Protein AF-A0A453NGG4-F1 (afdb_monomer)

InterPro domains:
  IPR006568 PSP, proline-rich [PF04046] (197-242)
  IPR006568 PSP, proline-rich [SM00581] (193-246)
  IPR007180 Domain of unknown function DUF382 [PF04037] (63-188)
  IPR052584 Pre-mRNA Spliceosomal U2 snRNP Complex Component [PTHR12785] (3-354)

Mean predicted aligned error: 20.68 Å

Secondary structure (DSSP, 8-state):
--TTGGG--------------------------------TTSHHHHHHHTSPPHHHHHHH-S-GGG--TTGGGSSSHHHHHHHHHSTTPPPPPGGGG-SSPTTGGGTTS-PPPPPPPHHHHHTSHHHHHHHHHHHHHTS-HHHHHHHHHSPPS-TT---HHHHHIIIIIS-----PPPTT----TTGGG---GGG--TT---HHHHHHTTPPTTPPPTTHHHHHHH-S-TT-TT---BTTTBPPPTT---S---S--PPPPP-------TT--TT----------PPPP----------------------------------------SSPPPPEEE-PPPTT-S---SEEE--

Radius of gyration: 43.36 Å; Cα contacts (8 Å, |Δi|>4): 127; chains: 1; bounding box: 101×84×126 Å

Solvent-accessible surface area (backbone atoms only — not comparable to full-atom values): 25528 Å² total; per-residue (Å²): 137,64,87,64,75,84,68,74,78,80,85,78,82,82,85,81,88,83,87,84,90,83,87,89,86,84,89,80,93,75,93,74,89,76,84,75,81,73,71,78,80,50,58,67,58,54,56,58,70,70,42,58,53,62,70,57,55,37,71,75,40,96,59,44,86,75,66,53,91,66,44,39,74,45,97,54,43,66,62,50,49,52,55,64,67,36,89,89,54,65,78,82,69,84,63,79,86,46,93,60,63,90,70,56,84,52,71,86,60,83,75,78,76,90,75,70,56,69,43,60,46,68,66,42,55,60,60,54,52,51,52,48,50,54,56,54,71,69,48,53,71,72,57,52,56,50,43,71,78,53,70,77,80,80,86,80,78,70,62,66,66,55,54,49,40,27,67,71,72,51,58,72,87,76,95,77,80,62,94,74,68,75,88,56,90,63,58,88,75,61,79,78,61,86,82,68,48,92,96,63,77,54,68,73,54,32,59,73,69,70,50,60,91,89,58,78,64,84,62,51,64,56,32,72,74,75,44,75,59,83,94,44,82,86,62,73,38,77,86,77,75,32,80,61,62,96,86,70,70,97,72,97,76,88,86,83,84,77,84,83,83,92,74,95,70,83,75,80,78,74,79,74,50,93,83,68,75,74,87,74,75,80,78,80,80,73,81,81,76,96,75,85,92,84,85,83,91,80,81,90,84,90,85,88,85,87,86,89,83,87,83,88,80,82,90,77,85,88,77,75,79,73,79,81,77,72,78,83,67,99,66,85,84,65,64,79,42,80,46,85,77,61,95,89,62,94,78,75,76,57,61,50,70,66,131

Nearest PDB structures (foldseek):
  8rm5-assembly1_B2  TM=9.063E-01  e=3.939E-20  Homo sapiens
  8i0u-assembly1_2  TM=8.288E-01  e=3.496E-20  Homo sapiens
  8i0p-assembly1_2  TM=7.718E-01  e=3.578E-19  Homo sapiens
  8y7e-assembly1_2  TM=7.065E-01  e=3.578E-19  Homo sapiens
  7qtt-assembly1_E  TM=8.239E-01  e=5.689E-17  Homo sapiens

Sequence (355 aa):
TTIFEKFSFTVTATAKGEGNEKEASNDAAKKKGSDVDYDEQDAPKKKQLQRMKIAELKQICNKPDVVEVWDATAVDPELLVYLKSYRNTVPVPRHWSQKRKFLQAKRGIAKRPFQLPVFIAATGIEKMRQAYIKKENSKRSKQKQRGCTQPKMGKMDIDYQDLHGAFFKYQTKPNLTSHGDLYYEGKEFEVKLREMKPGMLSRKLKEALGMPDGAPPPWLKSMQLYGPPPSYPCLKILGLNAPVSPGDSFDDAPGEWGNPPIGEEEPLDRSKHWGELEEEEEVEQEPMEDEEIEEGIRSVDTISSTPAGAETPDVIDLGRTQPERQAERLYKVLERKEERIATGTLFGSTHTYRF

Organism: Aegilops tauschii subsp. strangulata (NCBI:txid200361)

Foldseek 3Di:
DDPCVVPDDDPDDDDDDDDDDDDDDDDDDDDDDDPPPDPPPCVVVVLVVPQDDLVVLLVPDPCSVQRDPCLSVDPDSNVVSVQSPDPLDADDDPCPPPPDDAPPVCVPPDDDPDDDDPLVVVLVQVVLVVVVVVVVVPDDPVRVVVCVVPPDPDSRDGDPVSVVCSVPPVDDDDDDDDRNPDDGPCPVVDDDCPVPDPPDDDPVRCVVVVHDPPDFDPCVVVCQVPNDDPVCPPDDGDPHRHDHDPPDDDDDDDDDDDDDDDDDDPPPPPVPDPPPDDPDDPPPPDDDDDDDPPDDDDDDDDDDDDDDDDDDDDDDDPPDDDDPPPPPDPDDDFDKDADDDPPPDPDDDRIDTDD

Structure (mmCIF, N/CA/C/O backbone):
data_AF-A0A453NGG4-F1
#
_entry.id   AF-A0A453NGG4-F1
#
loop_
_atom_site.group_PDB
_atom_site.id
_atom_site.type_symbol
_atom_site.label_atom_id
_atom_site.label_alt_id
_atom_site.label_comp_id
_atom_site.label_asym_id
_atom_site.label_entity_id
_atom_site.label_seq_id
_atom_site.pdbx_PDB_ins_code
_atom_site.Cartn_x
_atom_site.Cartn_y
_atom_site.Cartn_z
_atom_site.occupancy
_atom_site.B_iso_or_equiv
_atom_site.auth_seq_id
_atom_site.auth_comp_id
_atom_site.auth_asym_id
_atom_site.auth_atom_id
_atom_site.pdbx_PDB_model_num
ATOM 1 N N . THR A 1 1 ? -11.328 28.990 20.489 1.00 42.62 1 THR A N 1
ATOM 2 C CA . THR A 1 1 ? -12.220 28.146 21.308 1.00 42.62 1 THR A CA 1
ATOM 3 C C . THR A 1 1 ? -11.570 26.792 21.460 1.00 42.62 1 THR A C 1
ATOM 5 O O . THR A 1 1 ? -11.468 26.026 20.508 1.00 42.62 1 THR A O 1
ATOM 8 N N . THR A 1 2 ? -10.938 26.590 22.609 1.00 53.81 2 THR A N 1
ATOM 9 C CA . THR A 1 2 ? -10.019 25.483 22.888 1.00 53.81 2 THR A CA 1
ATOM 10 C C . THR A 1 2 ? -10.812 24.193 23.098 1.00 53.81 2 THR A C 1
ATOM 12 O O . THR A 1 2 ? -11.804 24.161 23.817 1.00 53.81 2 THR A O 1
ATOM 15 N N . ILE A 1 3 ? -10.380 23.101 22.462 1.00 55.22 3 ILE A N 1
ATOM 16 C CA . ILE A 1 3 ? -11.085 21.803 22.455 1.00 55.22 3 ILE A CA 1
ATOM 17 C C . ILE A 1 3 ? -11.298 21.206 23.863 1.00 55.22 3 ILE A C 1
ATOM 19 O O . ILE A 1 3 ? -12.135 20.327 24.047 1.00 55.22 3 ILE A O 1
ATOM 23 N N . PHE A 1 4 ? -10.564 21.721 24.851 1.00 49.19 4 PHE A N 1
ATOM 24 C CA . PHE A 1 4 ? -10.581 21.297 26.246 1.00 49.19 4 PHE A CA 1
ATOM 25 C C . PHE A 1 4 ? -11.669 21.964 27.101 1.00 49.19 4 PHE A C 1
ATOM 27 O O . PHE A 1 4 ? -12.010 21.416 28.144 1.00 49.19 4 PHE A O 1
ATOM 34 N N . GLU A 1 5 ? -12.276 23.076 26.665 1.00 59.31 5 GLU A N 1
ATOM 35 C CA . GLU A 1 5 ? -13.387 23.706 27.410 1.00 59.31 5 GLU A CA 1
ATOM 36 C C . GLU A 1 5 ? -14.639 22.819 27.463 1.00 59.31 5 GLU A C 1
ATOM 38 O O . GLU A 1 5 ? -15.445 22.934 28.379 1.00 59.31 5 GLU A O 1
ATOM 43 N N . LYS A 1 6 ? -14.794 21.880 26.521 1.00 57.06 6 LYS A N 1
ATOM 44 C CA . LYS A 1 6 ? -15.918 20.932 26.519 1.00 57.06 6 LYS A CA 1
ATOM 45 C C . LYS A 1 6 ? -15.792 19.802 27.549 1.00 57.06 6 LYS A C 1
ATOM 47 O O . LYS A 1 6 ? -16.765 19.083 27.739 1.00 57.06 6 LYS A O 1
ATOM 52 N N . PHE A 1 7 ? -14.635 19.635 28.195 1.00 50.91 7 PHE A N 1
ATOM 53 C CA . PHE A 1 7 ? -14.340 18.465 29.038 1.00 50.91 7 PHE A CA 1
ATOM 54 C C . PHE A 1 7 ? -14.008 18.798 30.503 1.00 50.91 7 PHE A C 1
ATOM 56 O O . PHE A 1 7 ? -13.600 17.916 31.255 1.00 50.91 7 PHE A O 1
ATOM 63 N N . SER A 1 8 ? -14.208 20.037 30.959 1.00 39.06 8 SER A N 1
ATOM 64 C CA . SER A 1 8 ? -14.066 20.374 32.380 1.00 39.06 8 SER A CA 1
ATOM 65 C C . SER A 1 8 ? -15.361 20.078 33.143 1.00 39.06 8 SER A C 1
ATOM 67 O O . SER A 1 8 ? -16.230 20.941 33.256 1.00 39.06 8 SER A O 1
ATOM 69 N N . PHE A 1 9 ? -15.495 18.865 33.681 1.00 46.03 9 PHE A N 1
ATOM 70 C CA . PHE A 1 9 ? -16.532 18.549 34.666 1.00 46.03 9 PHE A CA 1
ATOM 71 C C . PHE A 1 9 ? -16.012 18.851 36.078 1.00 46.03 9 PHE A C 1
ATOM 73 O O . PHE A 1 9 ? -15.120 18.174 36.591 1.00 46.03 9 PHE A O 1
ATOM 80 N N . THR A 1 10 ? -16.562 19.881 36.718 1.00 36.69 10 THR A N 1
ATOM 81 C CA . THR A 1 10 ? -16.406 20.122 38.154 1.00 36.69 10 THR A CA 1
ATOM 82 C C . THR A 1 10 ? -17.256 19.113 38.922 1.00 36.69 10 THR A C 1
ATOM 84 O O . THR A 1 10 ? -18.481 19.101 38.828 1.00 36.69 10 THR A O 1
ATOM 87 N N . VAL A 1 11 ? -16.607 18.248 39.700 1.00 34.38 11 VAL A N 1
ATOM 88 C CA . VAL A 1 11 ? -17.286 17.377 40.666 1.00 34.38 11 VAL A CA 1
ATOM 89 C C . VAL A 1 11 ? -17.761 18.247 41.831 1.00 34.38 11 VAL A C 1
ATOM 91 O O . VAL A 1 11 ? -16.985 18.592 42.719 1.00 34.38 11 VAL A O 1
ATOM 94 N N . THR A 1 12 ? -19.035 18.631 41.831 1.00 31.59 12 THR A N 1
ATOM 95 C CA . THR A 1 12 ? -19.692 19.238 42.992 1.00 31.59 12 THR A CA 1
ATOM 96 C C . THR A 1 12 ? -20.190 18.133 43.921 1.00 31.59 12 THR A C 1
ATOM 98 O O . THR A 1 12 ? -21.253 17.547 43.731 1.00 31.59 12 THR A O 1
ATOM 101 N N . ALA A 1 13 ? -19.402 17.836 44.956 1.00 32.00 13 ALA A N 1
ATOM 102 C CA . ALA A 1 13 ? -19.872 17.061 46.097 1.00 32.00 13 ALA A CA 1
ATOM 103 C C . ALA A 1 13 ? -20.932 17.881 46.852 1.00 32.00 13 ALA A C 1
ATOM 105 O O . ALA A 1 13 ? -20.646 18.950 47.392 1.00 32.00 13 ALA A O 1
ATOM 106 N N . THR A 1 14 ? -22.171 17.399 46.864 1.00 31.36 14 THR A N 1
ATOM 107 C CA . THR A 1 14 ? -23.272 17.984 47.630 1.00 31.36 14 THR A CA 1
ATOM 108 C C . THR A 1 14 ? -23.167 17.547 49.090 1.00 31.36 14 THR A C 1
ATOM 110 O O . THR A 1 14 ? -23.484 16.417 49.446 1.00 31.36 14 THR A O 1
ATOM 113 N N . ALA A 1 15 ? -22.719 18.460 49.952 1.00 32.75 15 ALA A N 1
ATOM 114 C CA . ALA A 1 15 ? -22.886 18.354 51.396 1.00 32.75 15 ALA A CA 1
ATOM 115 C C . ALA A 1 15 ? -24.269 18.906 51.773 1.00 32.75 15 ALA A C 1
ATOM 117 O O . ALA A 1 15 ? -24.545 20.089 51.572 1.00 32.75 15 ALA A O 1
ATOM 118 N N . LYS A 1 16 ? -25.140 18.053 52.316 1.00 31.83 16 LYS A N 1
ATOM 119 C CA . LYS A 1 16 ? -26.385 18.458 52.976 1.00 31.83 16 LYS A CA 1
ATOM 120 C C . LYS A 1 16 ? -26.312 17.976 54.421 1.00 31.83 16 LYS A C 1
ATOM 122 O O . LYS A 1 16 ? -26.284 16.775 54.667 1.00 31.83 16 LYS A O 1
ATOM 127 N N . GLY A 1 17 ? -26.197 18.925 55.345 1.00 27.56 17 GLY A N 1
ATOM 128 C CA . GLY A 1 17 ? -26.318 18.682 56.776 1.00 27.56 17 GLY A CA 1
ATOM 129 C C . GLY A 1 17 ? -27.771 18.786 57.223 1.00 27.56 17 GLY A C 1
ATOM 130 O O . GLY A 1 17 ? -28.516 19.590 56.674 1.00 27.56 17 GLY A O 1
ATOM 131 N N . GLU A 1 18 ? -28.125 18.015 58.245 1.00 31.25 18 GLU A N 1
ATOM 132 C CA . GLU A 1 18 ? -29.237 18.273 59.160 1.00 31.25 18 GLU A CA 1
ATOM 133 C C . GLU A 1 18 ? -28.784 17.845 60.562 1.00 31.25 18 GLU A C 1
ATOM 135 O O . GLU A 1 18 ? -28.197 16.776 60.743 1.00 31.25 18 GLU A O 1
ATOM 140 N N . GLY A 1 19 ? -28.964 18.747 61.527 1.00 26.81 19 GLY A N 1
ATOM 141 C CA . GLY A 1 19 ? -28.531 18.588 62.910 1.00 26.81 19 GLY A CA 1
ATOM 142 C C . GLY A 1 19 ? -29.562 17.886 63.789 1.00 26.81 19 GLY A C 1
ATOM 143 O O . GLY A 1 19 ? -30.747 17.836 63.467 1.00 26.81 19 GLY A O 1
ATOM 144 N N . ASN A 1 20 ? -29.104 17.401 64.943 1.00 29.77 20 ASN A N 1
ATOM 145 C CA . ASN A 1 20 ? -29.944 17.322 66.131 1.00 29.77 20 ASN A CA 1
ATOM 146 C C . ASN A 1 20 ? -29.083 17.353 67.402 1.00 29.77 20 ASN A C 1
ATOM 148 O O . ASN A 1 20 ? -28.124 16.592 67.538 1.00 29.77 20 ASN A O 1
ATOM 152 N N . GLU A 1 21 ? -29.437 18.258 68.308 1.00 29.72 21 GLU A N 1
ATOM 153 C CA . GLU A 1 21 ? -28.836 18.481 69.622 1.00 29.72 21 GLU A CA 1
ATOM 154 C C . GLU A 1 21 ? -29.376 17.465 70.638 1.00 29.72 21 GLU A C 1
ATOM 156 O O . GLU A 1 21 ? -30.585 17.251 70.683 1.00 29.72 21 GLU A O 1
ATOM 161 N N . LYS A 1 22 ? -28.511 16.911 71.504 1.00 32.84 22 LYS A N 1
ATOM 162 C CA . LYS A 1 22 ? -28.833 16.587 72.910 1.00 32.84 22 LYS A CA 1
ATOM 163 C C . LYS A 1 22 ? -27.579 16.675 73.780 1.00 32.84 22 LYS A C 1
ATOM 165 O O . LYS A 1 22 ? -26.534 16.125 73.444 1.00 32.84 22 LYS A O 1
ATOM 170 N N . GLU A 1 23 ? -27.729 17.385 74.892 1.00 28.25 23 GLU A N 1
ATOM 171 C CA . GLU A 1 23 ? -26.712 17.682 75.896 1.00 28.25 23 GLU A CA 1
ATOM 172 C C . GLU A 1 23 ? -26.375 16.516 76.848 1.00 28.25 23 GLU A C 1
ATOM 174 O O . GLU A 1 23 ? -27.197 15.642 77.120 1.00 28.25 23 GLU A O 1
ATOM 179 N N . ALA A 1 24 ? -25.185 16.673 77.447 1.00 30.70 24 ALA A N 1
ATOM 180 C CA . ALA A 1 24 ? -24.812 16.428 78.847 1.00 30.70 24 ALA A CA 1
ATOM 181 C C . ALA A 1 24 ? -24.001 15.167 79.232 1.00 30.70 24 ALA A C 1
ATOM 183 O O . ALA A 1 24 ? -24.523 14.081 79.467 1.00 30.70 24 ALA A O 1
ATOM 184 N N . SER A 1 25 ? -22.726 15.465 79.531 1.00 28.62 25 SER A N 1
ATOM 185 C CA . SER A 1 25 ? -21.933 15.073 80.717 1.00 28.62 25 SER A CA 1
ATOM 186 C C . SER A 1 25 ? -20.763 14.075 80.562 1.00 28.62 25 SER A C 1
ATOM 188 O O . SER A 1 25 ? -20.923 12.865 80.506 1.00 28.62 25 SER A O 1
ATOM 190 N N . ASN A 1 26 ? -19.570 14.690 80.556 1.00 28.34 26 ASN A N 1
ATOM 191 C CA . ASN A 1 26 ? -18.331 14.416 81.302 1.00 28.34 26 ASN A CA 1
ATOM 192 C C . ASN A 1 26 ? -17.627 13.040 81.293 1.00 28.34 26 ASN A C 1
ATOM 194 O O . ASN A 1 26 ? -18.030 12.092 81.954 1.00 28.34 26 ASN A O 1
ATOM 198 N N . ASP A 1 27 ? -16.424 13.110 80.704 1.00 30.05 27 ASP A N 1
ATOM 199 C CA . ASP A 1 27 ? -15.108 12.815 81.300 1.00 30.05 27 ASP A CA 1
ATOM 200 C C . ASP A 1 27 ? -14.664 11.349 81.468 1.00 30.05 27 ASP A C 1
ATOM 202 O O . ASP A 1 27 ? -15.146 10.613 82.321 1.00 30.05 27 ASP A O 1
ATOM 206 N N . ALA A 1 28 ? -13.669 10.954 80.664 1.00 31.25 28 ALA A N 1
ATOM 207 C CA . ALA A 1 28 ? -12.393 10.402 81.137 1.00 31.25 28 ALA A CA 1
ATOM 208 C C . ALA A 1 28 ? -11.584 9.842 79.956 1.00 31.25 28 ALA A C 1
ATOM 210 O O . ALA A 1 28 ? -11.957 8.881 79.280 1.00 31.25 28 ALA A O 1
ATOM 211 N N . ALA A 1 29 ? -10.419 10.441 79.742 1.00 37.94 29 ALA A N 1
ATOM 212 C CA . ALA A 1 29 ? -9.423 10.035 78.768 1.00 37.94 29 ALA A CA 1
ATOM 213 C C . ALA A 1 29 ? -8.942 8.583 78.965 1.00 37.94 29 ALA A C 1
ATOM 215 O O . ALA A 1 29 ? -8.461 8.211 80.037 1.00 37.94 29 ALA A O 1
ATOM 216 N N . LYS A 1 30 ? -8.913 7.795 77.881 1.00 34.69 30 LYS A N 1
ATOM 217 C CA . LYS A 1 30 ? -7.935 6.706 77.743 1.00 34.69 30 LYS A CA 1
ATOM 218 C C . LYS A 1 30 ? -7.590 6.417 76.281 1.00 34.69 30 LYS A C 1
ATOM 220 O O . LYS A 1 30 ? -8.348 5.812 75.534 1.00 34.69 30 LYS A O 1
ATOM 225 N N . LYS A 1 31 ? -6.379 6.848 75.922 1.00 39.81 31 LYS A N 1
ATOM 226 C CA . LYS A 1 31 ? -5.567 6.435 74.770 1.00 39.81 31 LYS A CA 1
ATOM 227 C C . LYS A 1 31 ? -5.705 4.928 74.489 1.00 39.81 31 LYS A C 1
ATOM 229 O O . LYS A 1 31 ? -5.294 4.117 75.316 1.00 39.81 31 LYS A O 1
ATOM 234 N N . LYS A 1 32 ? -6.155 4.566 73.288 1.00 31.50 32 LYS A N 1
ATOM 235 C CA . LYS A 1 32 ? -5.739 3.345 72.583 1.00 31.50 32 LYS A CA 1
ATOM 236 C C . LYS A 1 32 ? -5.662 3.675 71.098 1.00 31.50 32 LYS A C 1
ATOM 238 O O . LYS A 1 32 ? -6.674 3.991 70.486 1.00 31.50 32 LYS A O 1
ATOM 243 N N . GLY A 1 33 ? -4.443 3.662 70.563 1.00 35.75 33 GLY A N 1
ATOM 244 C CA . GLY A 1 33 ? -4.214 3.750 69.128 1.00 35.75 33 GLY A CA 1
ATOM 245 C C . GLY A 1 33 ? -4.858 2.547 68.453 1.00 35.75 33 GLY A C 1
ATOM 246 O O . GLY A 1 33 ? -4.513 1.410 68.769 1.00 35.75 33 GLY A O 1
ATOM 247 N N . SER A 1 34 ? -5.821 2.811 67.578 1.00 32.09 34 SER A N 1
ATOM 248 C CA . SER A 1 34 ? -6.233 1.872 66.547 1.00 32.09 34 SER A CA 1
ATOM 249 C C . SER A 1 34 ? -5.370 2.155 65.327 1.00 32.09 34 SER A C 1
ATOM 251 O O . SER A 1 34 ? -5.549 3.165 64.645 1.00 32.09 34 SER A O 1
ATOM 253 N N . ASP A 1 35 ? -4.395 1.281 65.130 1.00 41.84 35 ASP A N 1
ATOM 254 C CA . ASP A 1 35 ? -3.700 1.079 63.870 1.00 41.84 35 ASP A CA 1
ATOM 255 C C . ASP A 1 35 ? -4.763 0.740 62.814 1.00 41.84 35 ASP A C 1
ATOM 257 O O . ASP A 1 35 ? -5.395 -0.317 62.874 1.00 41.84 35 ASP A O 1
ATOM 261 N N . VAL A 1 36 ? -5.087 1.704 61.950 1.00 40.53 36 VAL A N 1
ATOM 262 C CA . VAL A 1 36 ? -5.977 1.488 60.807 1.00 40.53 36 VAL A CA 1
ATOM 263 C C . VAL A 1 36 ? -5.063 1.247 59.620 1.00 40.53 36 VAL A C 1
ATOM 265 O O . VAL A 1 36 ? -4.655 2.185 58.936 1.00 40.53 36 VAL A O 1
ATOM 268 N N . ASP A 1 37 ? -4.728 -0.025 59.426 1.00 40.03 37 ASP A N 1
ATOM 269 C CA . ASP A 1 37 ? -4.195 -0.544 58.173 1.00 40.03 37 ASP A CA 1
ATOM 270 C C . ASP A 1 37 ? -5.206 -0.193 57.072 1.00 40.03 37 ASP A C 1
ATOM 272 O O . ASP A 1 37 ? -6.309 -0.743 57.000 1.00 40.03 37 ASP A O 1
ATOM 276 N N . TYR A 1 38 ? -4.874 0.800 56.248 1.00 41.97 38 TYR A N 1
ATOM 277 C CA . TYR A 1 38 ? -5.661 1.105 55.064 1.00 41.97 38 TYR A CA 1
ATOM 278 C C . TYR A 1 38 ? -5.451 -0.023 54.058 1.00 41.97 38 TYR A C 1
ATOM 280 O O . TYR A 1 38 ? -4.358 -0.218 53.536 1.00 41.97 38 TYR A O 1
ATOM 288 N N . ASP A 1 39 ? -6.542 -0.738 53.803 1.00 46.47 39 ASP A N 1
ATOM 289 C CA . ASP A 1 39 ? -6.727 -1.814 52.834 1.00 46.47 39 ASP A CA 1
ATOM 290 C C . ASP A 1 39 ? -6.257 -1.412 51.415 1.00 46.47 39 ASP A C 1
ATOM 292 O O . ASP A 1 39 ? -7.026 -1.027 50.528 1.00 46.47 39 ASP A O 1
ATOM 296 N N . GLU A 1 40 ? -4.952 -1.505 51.170 1.00 52.88 40 GLU A N 1
ATOM 297 C CA . GLU A 1 40 ? -4.325 -1.223 49.873 1.00 52.88 40 GLU A CA 1
ATOM 298 C C . GLU A 1 40 ? -4.709 -2.281 48.808 1.00 52.88 40 GLU A C 1
ATOM 300 O O . GLU A 1 40 ? -4.476 -2.112 47.609 1.00 52.88 40 GLU A O 1
ATOM 305 N N . GLN A 1 41 ? -5.387 -3.358 49.226 1.00 48.31 41 GLN A N 1
ATOM 306 C CA . GLN A 1 41 ? -5.824 -4.471 48.379 1.00 48.31 41 GLN A CA 1
ATOM 307 C C . GLN A 1 41 ? -7.171 -4.245 47.662 1.00 48.31 41 GLN A C 1
ATOM 309 O O . GLN A 1 41 ? -7.517 -5.006 46.752 1.00 48.31 41 GLN A O 1
ATOM 314 N N . ASP A 1 42 ? -7.926 -3.197 48.008 1.00 58.94 42 ASP A N 1
ATOM 315 C CA . ASP A 1 42 ? -9.313 -3.012 47.543 1.00 58.94 42 ASP A CA 1
ATOM 316 C C . ASP A 1 42 ? -9.464 -1.962 46.414 1.00 58.94 42 ASP A C 1
ATOM 318 O O . ASP A 1 42 ? -10.425 -1.955 45.636 1.00 58.94 42 ASP A O 1
ATOM 322 N N . ALA A 1 43 ? -8.456 -1.102 46.243 1.00 64.12 43 ALA A N 1
ATOM 323 C CA . ALA A 1 43 ? -8.374 -0.124 45.158 1.00 64.12 43 ALA A CA 1
ATOM 324 C C . ALA A 1 43 ? -8.407 -0.721 43.727 1.00 64.12 43 ALA A C 1
ATOM 326 O O . ALA A 1 43 ? -9.097 -0.153 42.870 1.00 64.12 43 ALA A O 1
ATOM 327 N N . PRO A 1 44 ? -7.717 -1.841 43.404 1.00 65.25 44 PRO A N 1
ATOM 328 C CA . PRO A 1 44 ? -7.762 -2.404 42.052 1.00 65.25 44 PRO A CA 1
ATOM 329 C C . PRO A 1 44 ? -9.136 -2.994 41.702 1.00 65.25 44 PRO A C 1
ATOM 331 O O . PRO A 1 44 ? -9.580 -2.863 40.560 1.00 65.25 44 PRO A O 1
ATOM 334 N N . LYS A 1 45 ? -9.849 -3.572 42.680 1.00 67.31 45 LYS A N 1
ATOM 335 C CA . LYS A 1 45 ? -11.198 -4.132 42.490 1.00 67.31 45 LYS A CA 1
ATOM 336 C C . LYS A 1 45 ? -12.236 -3.034 42.253 1.00 67.31 45 LYS A C 1
ATOM 338 O O . LYS A 1 45 ? -13.039 -3.146 41.328 1.00 67.31 45 LYS A O 1
ATOM 343 N N . LYS A 1 46 ? -12.162 -1.928 43.005 1.00 68.94 46 LYS A N 1
ATOM 344 C CA . LYS A 1 46 ? -13.026 -0.745 42.812 1.00 68.94 46 LYS A CA 1
ATOM 345 C C . LYS A 1 46 ? -12.835 -0.107 41.435 1.00 68.94 46 LYS A C 1
ATOM 347 O O . LYS A 1 46 ? -13.815 0.174 40.752 1.00 68.94 46 LYS A O 1
ATOM 352 N N . LYS A 1 47 ? -11.586 0.027 40.972 1.00 68.56 47 LYS A N 1
ATOM 353 C CA . LYS A 1 47 ? -11.288 0.531 39.618 1.00 68.56 47 LYS A CA 1
ATOM 354 C C . LYS A 1 47 ? -11.818 -0.385 38.518 1.00 68.56 47 LYS A C 1
ATOM 356 O O . LYS A 1 47 ? -12.205 0.106 37.467 1.00 68.56 47 LYS A O 1
ATOM 361 N N . GLN A 1 48 ? -11.839 -1.700 38.733 1.00 68.69 48 GLN A N 1
ATOM 362 C CA . GLN A 1 48 ? -12.371 -2.647 37.753 1.00 68.69 48 GLN A CA 1
ATOM 363 C C . GLN A 1 48 ? -13.902 -2.611 37.674 1.00 68.69 48 GLN A C 1
ATOM 365 O O . GLN A 1 48 ? -14.441 -2.730 36.578 1.00 68.69 48 GLN A O 1
ATOM 370 N N . LEU A 1 49 ? -14.584 -2.393 38.802 1.00 70.75 49 LEU A N 1
ATOM 371 C CA . LEU A 1 49 ? -16.038 -2.194 38.863 1.00 70.75 49 LEU A CA 1
ATOM 372 C C . LEU A 1 49 ? -16.483 -0.873 38.217 1.00 70.75 49 LEU A C 1
ATOM 374 O O . LEU A 1 49 ? -17.585 -0.800 37.687 1.00 70.75 49 LEU A O 1
ATOM 378 N N . GLN A 1 50 ? -15.623 0.149 38.229 1.00 73.88 50 GLN A N 1
ATOM 379 C CA . GLN A 1 50 ? -15.879 1.445 37.590 1.00 73.88 50 GLN A CA 1
ATOM 380 C C . GLN A 1 50 ? -15.665 1.428 36.062 1.00 73.88 50 GLN A C 1
ATOM 382 O O . GLN A 1 50 ? -15.988 2.400 35.381 1.00 73.88 50 GLN A O 1
ATOM 387 N N . ARG A 1 51 ? -15.119 0.344 35.493 1.00 83.50 51 ARG A N 1
ATOM 388 C CA . ARG A 1 51 ? -14.935 0.235 34.039 1.00 83.50 51 ARG A CA 1
ATOM 389 C C . ARG A 1 51 ? -16.274 -0.002 33.351 1.00 83.50 51 ARG A C 1
ATOM 391 O O . ARG A 1 51 ? -16.978 -0.957 33.673 1.00 83.50 51 ARG A O 1
ATOM 398 N N . MET A 1 52 ? -16.573 0.823 32.354 1.00 84.31 52 MET A N 1
ATOM 399 C CA . MET A 1 52 ? -17.744 0.641 31.497 1.00 84.31 52 MET A CA 1
ATOM 400 C C . MET A 1 52 ? -17.634 -0.636 30.666 1.00 84.31 52 MET A C 1
ATOM 402 O O . MET A 1 52 ? -16.538 -1.059 30.280 1.00 84.31 52 MET A O 1
ATOM 406 N N . LYS A 1 53 ? -18.774 -1.246 30.333 1.00 90.25 53 LYS A N 1
ATOM 407 C CA . LYS A 1 53 ? -18.785 -2.382 29.405 1.00 90.25 53 LYS A CA 1
ATOM 408 C C . LYS A 1 53 ? -18.601 -1.891 27.972 1.00 90.25 53 LYS A C 1
ATOM 410 O O . LYS A 1 53 ? -19.091 -0.839 27.580 1.00 90.25 53 LYS A O 1
ATOM 415 N N . ILE A 1 54 ? -17.978 -2.722 27.137 1.00 91.75 54 ILE A N 1
ATOM 416 C CA . ILE A 1 54 ? -17.802 -2.430 25.703 1.00 91.75 54 ILE A CA 1
ATOM 417 C C . ILE A 1 54 ? -19.153 -2.191 25.009 1.00 91.75 54 ILE A C 1
ATOM 419 O O . ILE A 1 54 ? -19.251 -1.336 24.135 1.00 91.75 54 ILE A O 1
ATOM 423 N N . ALA A 1 55 ? -20.198 -2.932 25.394 1.00 92.75 55 ALA A N 1
ATOM 424 C CA . ALA A 1 55 ? -21.537 -2.766 24.831 1.00 92.75 55 ALA A CA 1
ATOM 425 C C . ALA A 1 55 ? -22.132 -1.382 25.142 1.00 92.75 55 ALA A C 1
ATOM 427 O O . ALA A 1 55 ? -22.689 -0.755 24.248 1.00 92.75 55 ALA A O 1
ATOM 428 N N . GLU A 1 56 ? -21.954 -0.893 26.371 1.00 92.25 56 GLU A N 1
ATOM 429 C CA . GLU A 1 56 ? -22.396 0.443 26.796 1.00 92.25 56 GLU A CA 1
ATOM 430 C C . GLU A 1 56 ? -21.625 1.524 26.024 1.00 92.25 56 GLU A C 1
ATOM 432 O O . GLU A 1 56 ? -22.221 2.431 25.449 1.00 92.25 56 GLU A O 1
ATOM 437 N N . LEU A 1 57 ? -20.304 1.361 25.882 1.00 92.00 57 LEU A N 1
ATOM 438 C CA . LEU A 1 57 ? -19.463 2.288 25.120 1.00 92.00 57 LEU A CA 1
ATOM 439 C C . LEU A 1 57 ? -19.860 2.363 23.635 1.00 92.00 57 LEU A C 1
ATOM 441 O O . LEU A 1 57 ? -19.855 3.438 23.035 1.00 92.00 57 LEU A O 1
ATOM 445 N N . LYS A 1 58 ? -20.250 1.230 23.039 1.00 95.25 58 LYS A N 1
ATOM 446 C CA . LYS A 1 58 ? -20.782 1.186 21.670 1.00 95.25 58 LYS A CA 1
ATOM 447 C C . LYS A 1 58 ? -22.156 1.842 21.540 1.00 95.25 58 LYS A C 1
ATOM 449 O O . LYS A 1 58 ? -22.444 2.368 20.473 1.00 95.25 58 LYS A O 1
ATOM 454 N N . GLN A 1 59 ? -22.988 1.819 22.581 1.00 92.94 59 GLN A N 1
ATOM 455 C CA . GLN A 1 59 ? -24.298 2.480 22.567 1.00 92.94 59 GLN A CA 1
ATOM 456 C C . GLN A 1 59 ? -24.180 4.007 22.634 1.00 92.94 59 GLN A C 1
ATOM 458 O O . GLN A 1 59 ? -24.961 4.701 21.992 1.00 92.94 59 GLN A O 1
ATOM 463 N N . ILE A 1 60 ? -23.208 4.524 23.389 1.00 89.81 60 ILE A N 1
ATOM 464 C CA . ILE A 1 60 ? -22.998 5.971 23.570 1.00 89.81 60 ILE A CA 1
ATOM 465 C C . ILE A 1 60 ? -22.280 6.588 22.357 1.00 89.81 60 ILE A C 1
ATOM 467 O O . ILE A 1 60 ? -22.472 7.757 22.026 1.00 89.81 60 ILE A O 1
ATOM 471 N N . CYS A 1 61 ? -21.436 5.814 21.672 1.00 90.56 61 CYS A N 1
ATOM 472 C CA . CYS A 1 61 ? -20.636 6.303 20.557 1.00 90.56 61 CYS A CA 1
ATOM 473 C C . CYS A 1 61 ? -21.440 6.493 19.256 1.00 90.56 61 CYS A C 1
ATOM 475 O O . CYS A 1 61 ? -22.142 5.596 18.802 1.00 90.56 61 CYS A O 1
ATOM 477 N N . ASN A 1 62 ? -21.190 7.604 18.553 1.00 89.62 62 ASN A N 1
ATOM 478 C CA . ASN A 1 62 ? -21.731 7.859 17.209 1.00 89.62 62 ASN A CA 1
ATOM 479 C C . ASN A 1 62 ? -21.213 6.889 16.123 1.00 89.62 62 ASN A C 1
ATOM 481 O O . ASN A 1 62 ? -21.859 6.716 15.093 1.00 89.62 62 ASN A O 1
ATOM 485 N N . LYS A 1 63 ? -20.017 6.307 16.302 1.00 92.69 63 LYS A N 1
ATOM 486 C CA . LYS A 1 63 ? -19.367 5.367 15.367 1.00 92.69 63 LYS A CA 1
ATOM 487 C C . LYS A 1 63 ? -18.876 4.119 16.116 1.00 92.69 63 LYS A C 1
ATOM 489 O O . LYS A 1 63 ? -17.680 4.009 16.403 1.00 92.69 63 LYS A O 1
ATOM 494 N N . PRO A 1 64 ? -19.771 3.163 16.421 1.00 94.00 64 PRO A N 1
ATOM 495 C CA . PRO A 1 64 ? -19.447 1.996 17.245 1.00 94.00 64 PRO A CA 1
ATOM 496 C C . PRO A 1 64 ? -18.420 1.037 16.620 1.00 94.00 64 PRO A C 1
ATOM 498 O O . PRO A 1 64 ? -17.833 0.226 17.339 1.00 94.00 64 PRO A O 1
ATOM 501 N N . ASP A 1 65 ? -18.176 1.125 15.309 1.00 93.50 65 ASP A N 1
ATOM 502 C CA . ASP A 1 65 ? -17.203 0.288 14.587 1.00 93.50 65 ASP A CA 1
ATOM 503 C C . ASP A 1 65 ? -15.751 0.550 15.006 1.00 93.50 65 ASP A C 1
ATOM 505 O O . ASP A 1 65 ? -14.902 -0.331 14.898 1.00 93.50 65 ASP A O 1
ATOM 509 N N . VAL A 1 66 ? -15.463 1.758 15.499 1.00 93.50 66 VAL A N 1
ATOM 510 C CA . VAL A 1 66 ? -14.114 2.180 15.908 1.00 93.50 66 VAL A CA 1
ATOM 511 C C . VAL A 1 66 ? -13.756 1.672 17.312 1.00 93.50 66 VAL A C 1
ATOM 513 O O . VAL A 1 66 ? -12.586 1.671 17.692 1.00 93.50 66 VAL A O 1
ATOM 516 N N . VAL A 1 67 ? -14.753 1.240 18.089 1.00 94.56 67 VAL A N 1
ATOM 517 C CA . VAL A 1 67 ? -14.570 0.786 19.471 1.00 94.56 67 VAL A CA 1
ATOM 518 C C . VAL A 1 67 ? -13.935 -0.602 19.490 1.00 94.56 67 VAL A C 1
ATOM 520 O O . VAL A 1 67 ? -14.522 -1.586 19.029 1.00 94.56 67 VAL A O 1
ATOM 523 N N . GLU A 1 68 ? -12.751 -0.685 20.085 1.00 93.25 68 GLU A N 1
ATOM 524 C CA . GLU A 1 68 ? -11.970 -1.909 20.236 1.00 93.25 68 GLU A CA 1
ATOM 525 C C . GLU A 1 68 ? -12.112 -2.488 21.651 1.00 93.25 68 GLU A C 1
ATOM 527 O O . GLU A 1 68 ? -12.504 -1.816 22.605 1.00 93.25 68 GLU A O 1
ATOM 532 N N . VAL A 1 69 ? -11.769 -3.768 21.814 1.00 92.31 69 VAL A N 1
ATOM 533 C CA . VAL A 1 69 ? -11.951 -4.492 23.088 1.00 92.31 69 VAL A CA 1
ATOM 534 C C . VAL A 1 69 ? -11.118 -3.936 24.246 1.00 92.31 69 VAL A C 1
ATOM 536 O O . VAL A 1 69 ? -11.482 -4.117 25.404 1.00 92.31 69 VAL A O 1
ATOM 539 N N . TRP A 1 70 ? -10.014 -3.248 23.956 1.00 91.88 70 TRP A N 1
ATOM 540 C CA . TRP A 1 70 ? -9.162 -2.628 24.974 1.00 91.88 70 TRP A CA 1
ATOM 541 C C . TRP A 1 70 ? -9.642 -1.237 25.414 1.00 91.88 70 TRP A C 1
ATOM 543 O O . TRP A 1 70 ? -9.204 -0.764 26.462 1.00 91.88 70 TRP A O 1
ATOM 553 N N . ASP A 1 71 ? -10.571 -0.602 24.693 1.00 93.31 71 ASP A N 1
ATOM 554 C CA . ASP A 1 71 ? -10.981 0.785 24.966 1.00 93.31 71 ASP A CA 1
ATOM 555 C C . ASP A 1 71 ? -11.744 0.928 26.284 1.00 93.31 71 ASP A C 1
ATOM 557 O O . ASP A 1 71 ? -11.578 1.917 26.992 1.00 93.31 71 ASP A O 1
ATOM 561 N N . ALA A 1 72 ? -12.485 -0.108 26.687 1.00 91.25 72 ALA A N 1
ATOM 562 C CA . ALA A 1 72 ? -13.168 -0.170 27.982 1.00 91.25 72 ALA A CA 1
ATOM 563 C C . ALA A 1 72 ? -12.212 -0.132 29.191 1.00 91.25 72 ALA A C 1
ATOM 565 O O . ALA A 1 72 ? -12.637 0.110 30.319 1.00 91.25 72 ALA A O 1
ATOM 566 N N . THR A 1 73 ? -10.919 -0.399 28.978 1.00 90.81 73 THR A N 1
ATOM 567 C CA . THR A 1 73 ? -9.904 -0.374 30.042 1.00 90.81 73 THR A CA 1
ATOM 568 C C . THR A 1 73 ? -9.153 0.952 30.142 1.00 90.81 73 THR A C 1
ATOM 570 O O . THR A 1 73 ? -8.323 1.099 31.043 1.00 90.81 73 THR A O 1
ATOM 573 N N . ALA A 1 74 ? -9.435 1.904 29.247 1.00 90.94 74 ALA A N 1
ATOM 574 C CA . ALA A 1 74 ? -8.848 3.237 29.275 1.00 90.94 74 ALA A CA 1
ATOM 575 C C . ALA A 1 74 ? -9.286 4.028 30.520 1.00 90.94 74 ALA A C 1
ATOM 577 O O . ALA A 1 74 ? -10.289 3.711 31.156 1.00 90.94 74 ALA A O 1
ATOM 578 N N . VAL A 1 75 ? -8.523 5.072 30.862 1.00 89.88 75 VAL A N 1
ATOM 579 C CA . VAL A 1 75 ? -8.852 5.976 31.980 1.00 89.88 75 VAL A CA 1
ATOM 580 C C . VAL A 1 75 ? -10.150 6.737 31.703 1.00 89.88 75 VAL A C 1
ATOM 582 O O . VAL A 1 75 ? -10.997 6.833 32.583 1.00 89.88 75 VAL A O 1
ATOM 585 N N . ASP A 1 76 ? -10.305 7.226 30.471 1.00 91.31 76 ASP A N 1
ATOM 586 C CA . ASP A 1 76 ? -11.518 7.865 29.965 1.00 91.31 76 ASP A CA 1
ATOM 587 C C . ASP A 1 76 ? -11.910 7.200 28.629 1.00 91.31 76 ASP A C 1
ATOM 589 O O . ASP A 1 76 ? -11.318 7.506 27.583 1.00 91.31 76 ASP A O 1
ATOM 593 N N . PRO A 1 77 ? -12.844 6.229 28.650 1.00 92.75 77 PRO A N 1
ATOM 594 C CA . PRO A 1 77 ? -13.242 5.502 27.450 1.00 92.75 77 PRO A CA 1
ATOM 595 C C . PRO A 1 77 ? -14.034 6.369 26.464 1.00 92.75 77 PRO A C 1
ATOM 597 O O . PRO A 1 77 ? -13.903 6.180 25.254 1.00 92.75 77 PRO A O 1
ATOM 600 N N . GLU A 1 78 ? -14.844 7.314 26.954 1.00 92.12 78 GLU A N 1
ATOM 601 C CA . GLU A 1 78 ? -15.697 8.155 26.106 1.00 92.12 78 GLU A CA 1
ATOM 602 C C . GLU A 1 78 ? -14.849 9.127 25.290 1.00 92.12 78 GLU A C 1
ATOM 604 O O . GLU A 1 78 ? -14.972 9.183 24.062 1.00 92.12 78 GLU A O 1
ATOM 609 N N . LEU A 1 79 ? -13.922 9.832 25.950 1.00 93.44 79 LEU A N 1
ATOM 610 C CA . LEU A 1 79 ? -13.003 10.750 25.283 1.00 93.44 79 LEU A CA 1
ATOM 611 C C . LEU A 1 79 ? -12.089 10.013 24.299 1.00 93.44 79 LEU A C 1
ATOM 613 O O . LEU A 1 79 ? -11.866 10.494 23.185 1.00 93.44 79 LEU A O 1
ATOM 617 N N . LEU A 1 80 ? -11.570 8.838 24.672 1.00 93.94 80 LEU A N 1
ATOM 618 C CA . LEU A 1 80 ? -10.716 8.046 23.785 1.00 93.94 80 LEU A CA 1
ATOM 619 C C . LEU A 1 80 ? -11.449 7.691 22.487 1.00 93.94 80 LEU A C 1
ATOM 621 O O . LEU A 1 80 ? -10.917 7.888 21.393 1.00 93.94 80 LEU A O 1
ATOM 625 N N . VAL A 1 81 ? -12.677 7.189 22.599 1.00 94.38 81 VAL A N 1
ATOM 626 C CA . VAL A 1 81 ? -13.492 6.825 21.438 1.00 94.38 81 VAL A CA 1
ATOM 627 C C . VAL A 1 81 ? -13.896 8.064 20.634 1.00 94.38 81 VAL A C 1
ATOM 629 O O . VAL A 1 81 ? -13.895 8.024 19.398 1.00 94.38 81 VAL A O 1
ATOM 632 N N . TYR A 1 82 ? -14.170 9.192 21.293 1.00 94.31 82 TYR A N 1
ATOM 633 C CA . TYR A 1 82 ? -14.397 10.471 20.621 1.00 94.31 82 TYR A CA 1
ATOM 634 C C . TYR A 1 82 ? -13.191 10.875 19.757 1.00 94.31 82 TYR A C 1
ATOM 636 O O . TYR A 1 82 ? -13.353 11.177 18.576 1.00 94.31 82 TYR A O 1
ATOM 644 N N . LEU A 1 83 ? -11.971 10.790 20.293 1.00 94.69 83 LEU A N 1
ATOM 645 C CA . LEU A 1 83 ? -10.748 11.103 19.548 1.00 94.69 83 LEU A CA 1
ATOM 646 C C . LEU A 1 83 ? -10.489 10.117 18.403 1.00 94.69 83 LEU A C 1
ATOM 648 O O . LEU A 1 83 ? -10.143 10.534 17.294 1.00 94.69 83 LEU A O 1
ATOM 652 N N . LYS A 1 84 ? -10.702 8.816 18.638 1.00 94.00 84 LYS A N 1
ATOM 653 C CA . LYS A 1 84 ? -10.559 7.790 17.595 1.00 94.00 84 LYS A CA 1
ATOM 654 C C . LYS A 1 84 ? -11.559 7.970 16.449 1.00 94.00 84 LYS A C 1
ATOM 656 O O . LYS A 1 84 ? -11.224 7.704 15.299 1.00 94.00 84 LYS A O 1
ATOM 661 N N . SER A 1 85 ? -12.782 8.403 16.750 1.00 93.94 85 SER A N 1
ATOM 662 C CA . SER A 1 85 ? -13.846 8.617 15.756 1.00 93.94 85 SER A CA 1
ATOM 663 C C . SER A 1 85 ? -13.805 9.999 15.087 1.00 93.94 85 SER A C 1
ATOM 665 O O . SER A 1 85 ? -14.555 10.238 14.122 1.00 93.94 85 SER A O 1
ATOM 667 N N . TYR A 1 86 ? -12.924 10.885 15.570 1.00 94.56 86 TYR A N 1
ATOM 668 C CA . TYR A 1 86 ? -12.727 12.230 15.046 1.00 94.56 86 TYR A CA 1
ATOM 669 C C . TYR A 1 86 ? -12.263 12.203 13.585 1.00 94.56 86 TYR A C 1
ATOM 671 O O . TYR A 1 86 ? -11.639 11.256 13.096 1.00 94.56 86 TYR A O 1
ATOM 679 N N . ARG A 1 87 ? -12.637 13.238 12.830 1.00 93.81 87 ARG A N 1
ATOM 680 C CA . ARG A 1 87 ? -12.414 13.261 11.384 1.00 93.81 87 ARG A CA 1
ATOM 681 C C . ARG A 1 87 ? -10.921 13.345 11.071 1.00 93.81 87 ARG A C 1
ATOM 683 O O . ARG A 1 87 ? -10.219 14.195 11.602 1.00 93.81 87 ARG A O 1
ATOM 690 N N . ASN A 1 88 ? -10.486 12.494 10.141 1.00 94.25 88 ASN A N 1
ATOM 691 C CA . ASN A 1 88 ? -9.109 12.391 9.654 1.00 94.25 88 ASN A CA 1
ATOM 692 C C . ASN A 1 88 ? -8.095 11.922 10.713 1.00 94.25 88 ASN A C 1
ATOM 694 O O . ASN A 1 88 ? -6.892 12.024 10.481 1.00 94.25 88 ASN A O 1
ATOM 698 N N . THR A 1 89 ? -8.554 11.361 11.836 1.00 94.31 89 THR A N 1
ATOM 699 C CA . THR A 1 89 ? -7.674 10.675 12.784 1.00 94.31 89 THR A CA 1
ATOM 700 C C . THR A 1 89 ? -7.144 9.383 12.166 1.00 94.31 89 THR A C 1
ATOM 702 O O . THR A 1 89 ? -7.896 8.592 11.597 1.00 94.31 89 THR A O 1
ATOM 705 N N . VAL A 1 90 ? -5.837 9.158 12.294 1.00 94.81 90 VAL A N 1
ATOM 706 C CA . VAL A 1 90 ? -5.185 7.906 11.899 1.00 94.81 90 VAL A CA 1
ATOM 707 C C . VAL A 1 90 ? -5.108 6.990 13.126 1.00 94.81 90 VAL A C 1
ATOM 709 O O . VAL A 1 90 ? -4.641 7.439 14.176 1.00 94.81 90 VAL A O 1
ATOM 712 N N . PRO A 1 91 ? -5.567 5.727 13.042 1.00 93.62 91 PRO A N 1
ATOM 713 C CA . PRO A 1 91 ? -5.550 4.818 14.183 1.00 93.62 91 PRO A CA 1
ATOM 714 C C . PRO A 1 91 ? -4.122 4.441 14.588 1.00 93.62 91 PRO A C 1
ATOM 716 O O . PRO A 1 91 ? -3.190 4.478 13.785 1.00 93.62 91 PRO A O 1
ATOM 719 N N . VAL A 1 92 ? -3.952 4.015 15.839 1.00 94.12 92 VAL A N 1
ATOM 720 C CA . VAL A 1 92 ? -2.658 3.537 16.344 1.00 94.12 92 VAL A CA 1
ATOM 721 C C . VAL A 1 92 ? -2.236 2.261 15.587 1.00 94.12 92 VAL A C 1
ATOM 723 O O . VAL A 1 92 ? -3.056 1.353 15.419 1.00 94.12 92 VAL A O 1
ATOM 726 N N . PRO A 1 93 ? -0.970 2.133 15.137 1.00 95.12 93 PRO A N 1
ATOM 727 C CA . PRO A 1 93 ? -0.492 0.938 14.444 1.00 95.12 93 PRO A CA 1
ATOM 728 C C . PRO A 1 93 ? -0.694 -0.356 15.245 1.00 95.12 93 PRO A C 1
ATOM 730 O O . PRO A 1 93 ? -0.264 -0.463 16.390 1.00 95.12 93 PRO A O 1
ATOM 733 N N . ARG A 1 94 ? -1.256 -1.394 14.609 1.00 90.75 94 ARG A N 1
ATOM 734 C CA . ARG A 1 94 ? -1.662 -2.672 15.241 1.00 90.75 94 ARG A CA 1
ATOM 735 C C . ARG A 1 94 ? -0.565 -3.442 15.988 1.00 90.75 94 ARG A C 1
ATOM 737 O O . ARG A 1 94 ? -0.875 -4.357 16.742 1.00 90.75 94 ARG A O 1
ATOM 744 N N . HIS A 1 95 ? 0.708 -3.132 15.756 1.00 94.19 95 HIS A N 1
ATOM 745 C CA . HIS A 1 95 ? 1.821 -3.857 16.368 1.00 94.19 95 HIS A CA 1
ATOM 746 C C . HIS A 1 95 ? 2.104 -3.445 17.823 1.00 94.19 95 HIS A C 1
ATOM 748 O O . HIS A 1 95 ? 2.926 -4.088 18.467 1.00 94.19 95 HIS A O 1
ATOM 754 N N . TRP A 1 96 ? 1.423 -2.423 18.359 1.00 93.81 96 TRP A N 1
ATOM 755 C CA . TRP A 1 96 ? 1.625 -1.942 19.734 1.00 93.81 96 TRP A CA 1
ATOM 756 C C . TRP A 1 96 ? 1.356 -3.012 20.808 1.00 93.81 96 TRP A C 1
ATOM 758 O O . TRP A 1 96 ? 2.042 -3.054 21.824 1.00 93.81 96 TRP A O 1
ATOM 768 N N . SER A 1 97 ? 0.378 -3.893 20.577 1.00 92.31 97 SER A N 1
ATOM 769 C CA . SER A 1 97 ? -0.023 -4.962 21.503 1.00 92.31 97 SER A CA 1
ATOM 770 C C . SER A 1 97 ? 0.640 -6.309 21.194 1.00 92.31 97 SER A C 1
ATOM 772 O O . SER A 1 97 ? 0.368 -7.316 21.852 1.00 92.31 97 SER A O 1
ATOM 774 N N . GLN A 1 98 ? 1.518 -6.361 20.188 1.00 93.44 98 GLN A N 1
ATOM 775 C CA . GLN A 1 98 ? 2.202 -7.588 19.799 1.00 93.44 98 GLN A CA 1
ATOM 776 C C . GLN A 1 98 ? 3.438 -7.811 20.674 1.00 93.44 98 GLN A C 1
ATOM 778 O O . GLN A 1 98 ? 4.235 -6.910 20.909 1.00 93.44 98 GLN A O 1
ATOM 783 N N . LYS A 1 99 ? 3.643 -9.057 21.119 1.00 93.69 99 LYS A N 1
ATOM 784 C CA . LYS A 1 99 ? 4.834 -9.436 21.906 1.00 93.69 99 LYS A CA 1
ATOM 785 C C . LYS A 1 99 ? 6.132 -9.398 21.090 1.00 93.69 99 LYS A C 1
ATOM 787 O O . LYS A 1 99 ? 7.220 -9.325 21.653 1.00 93.69 99 LYS A O 1
ATOM 792 N N . ARG A 1 100 ? 6.027 -9.533 19.765 1.00 92.00 100 ARG A N 1
ATOM 793 C CA . ARG A 1 100 ? 7.166 -9.528 18.839 1.00 92.00 100 ARG A CA 1
ATOM 794 C C . ARG A 1 100 ? 7.576 -8.091 18.535 1.00 92.00 100 ARG A C 1
ATOM 796 O O . ARG A 1 100 ? 6.714 -7.229 18.403 1.00 92.00 100 ARG A O 1
ATOM 803 N N . LYS A 1 101 ? 8.881 -7.839 18.372 1.00 92.75 101 LYS A N 1
ATOM 804 C CA . LYS A 1 101 ? 9.335 -6.516 17.914 1.00 92.75 101 LYS A CA 1
ATOM 805 C C . LYS A 1 101 ? 8.926 -6.325 16.452 1.00 92.75 101 LYS A C 1
ATOM 807 O O . LYS A 1 101 ? 8.908 -7.286 15.681 1.00 92.75 101 LYS A O 1
ATOM 812 N N . PHE A 1 102 ? 8.628 -5.084 16.080 1.00 92.38 102 PHE A N 1
ATOM 813 C CA . PHE A 1 102 ? 8.222 -4.719 14.724 1.00 92.38 102 PHE A CA 1
ATOM 814 C C . PHE A 1 102 ? 9.204 -5.271 13.664 1.00 92.38 102 PHE A C 1
ATOM 816 O O . PHE A 1 102 ? 10.419 -5.175 13.840 1.00 92.38 102 PHE A O 1
ATOM 823 N N . LEU A 1 103 ? 8.671 -5.866 12.583 1.00 90.62 103 LEU A N 1
ATOM 824 C CA . LEU A 1 103 ? 9.390 -6.493 11.450 1.00 90.62 103 LEU A CA 1
ATOM 825 C C . LEU A 1 103 ? 10.183 -7.774 11.749 1.00 90.62 103 LEU A C 1
ATOM 827 O O . LEU A 1 103 ? 10.917 -8.254 10.882 1.00 90.62 103 LEU A O 1
ATOM 831 N N . GLN A 1 104 ? 10.062 -8.358 12.942 1.00 90.75 104 GLN A N 1
ATOM 832 C CA . GLN A 1 104 ? 10.782 -9.596 13.246 1.00 90.75 104 GLN A CA 1
ATOM 833 C C . GLN A 1 104 ? 10.290 -10.810 12.451 1.00 90.75 104 GLN A C 1
ATOM 835 O O . GLN A 1 104 ? 11.091 -11.716 12.217 1.00 90.75 104 GLN A O 1
ATOM 840 N N . ALA A 1 105 ? 9.022 -10.864 12.027 1.00 85.75 105 ALA A N 1
ATOM 841 C CA . ALA A 1 105 ? 8.511 -12.014 11.277 1.00 85.75 105 ALA A CA 1
ATOM 842 C C . ALA A 1 105 ? 9.063 -12.065 9.841 1.00 85.75 105 ALA A C 1
ATOM 844 O O . ALA A 1 105 ? 9.095 -13.130 9.232 1.00 85.75 105 ALA A O 1
ATOM 845 N N . LYS A 1 106 ? 9.610 -10.954 9.333 1.00 86.44 106 LYS A N 1
ATOM 846 C CA . LYS A 1 106 ? 10.351 -10.911 8.063 1.00 86.44 106 LYS A CA 1
ATOM 847 C C . LYS A 1 106 ? 11.712 -11.598 8.094 1.00 86.44 106 LYS A C 1
ATOM 849 O O . LYS A 1 106 ? 12.340 -11.740 7.043 1.00 86.44 106 LYS A O 1
ATOM 854 N N . ARG A 1 107 ? 12.203 -12.023 9.261 1.00 83.12 107 ARG A N 1
ATOM 855 C CA . ARG A 1 107 ? 13.471 -12.751 9.368 1.00 83.12 107 ARG A CA 1
ATOM 856 C C . ARG A 1 107 ? 13.332 -14.119 8.687 1.00 83.12 107 ARG A C 1
ATOM 858 O O . ARG A 1 107 ? 12.768 -15.040 9.260 1.00 83.12 107 ARG A O 1
ATOM 865 N N . GLY A 1 108 ? 13.852 -14.236 7.466 1.00 84.06 108 GLY A N 1
ATOM 866 C CA . GLY A 1 108 ? 13.785 -15.450 6.637 1.00 84.06 108 GLY A CA 1
ATOM 867 C C . GLY A 1 108 ? 13.094 -15.242 5.288 1.00 84.06 108 GLY A C 1
ATOM 868 O O . GLY A 1 108 ? 13.275 -16.044 4.379 1.00 84.06 108 GLY A O 1
ATOM 869 N N . ILE A 1 109 ? 12.369 -14.135 5.119 1.00 86.81 109 ILE A N 1
ATOM 870 C CA . ILE A 1 109 ? 11.789 -13.753 3.833 1.00 86.81 109 ILE A CA 1
ATOM 871 C C . ILE A 1 109 ? 12.824 -12.919 3.076 1.00 86.81 109 ILE A C 1
ATOM 873 O O . ILE A 1 109 ? 13.203 -11.829 3.509 1.00 86.81 109 ILE A O 1
ATOM 877 N N . ALA A 1 110 ? 13.294 -13.430 1.939 1.00 86.12 110 ALA A N 1
ATOM 878 C CA . ALA A 1 110 ? 14.238 -12.711 1.096 1.00 86.12 110 ALA A CA 1
ATOM 879 C C . ALA A 1 110 ? 13.554 -11.492 0.456 1.00 86.12 110 ALA A C 1
ATOM 881 O O . ALA A 1 110 ? 12.664 -11.620 -0.388 1.00 86.12 110 ALA A O 1
ATOM 882 N N . LYS A 1 111 ? 13.980 -10.290 0.854 1.00 88.69 111 LYS A N 1
ATOM 883 C CA . LYS A 1 111 ? 13.549 -9.048 0.211 1.00 88.69 111 LYS A CA 1
ATOM 884 C C . LYS A 1 111 ? 14.097 -9.015 -1.217 1.00 88.69 111 LYS A C 1
ATOM 886 O O . LYS A 1 111 ? 15.287 -9.253 -1.423 1.00 88.69 111 LYS A O 1
ATOM 891 N N . ARG A 1 112 ? 13.250 -8.673 -2.193 1.00 88.69 112 ARG A N 1
ATOM 892 C CA . ARG A 1 112 ? 13.723 -8.393 -3.556 1.00 88.69 112 ARG A CA 1
ATOM 893 C C . ARG A 1 112 ? 14.737 -7.238 -3.522 1.00 88.69 112 ARG A C 1
ATOM 895 O O . ARG A 1 112 ? 14.542 -6.298 -2.742 1.00 88.69 112 ARG A O 1
ATOM 902 N N . PRO A 1 113 ? 15.808 -7.294 -4.332 1.00 92.62 113 PRO A N 1
ATOM 903 C CA . PRO A 1 113 ? 16.718 -6.166 -4.466 1.00 92.62 113 PRO A CA 1
ATOM 904 C C . PRO A 1 113 ? 15.956 -4.938 -4.971 1.00 92.62 113 PRO A C 1
ATOM 906 O O . PRO A 1 113 ? 14.865 -5.048 -5.533 1.00 92.62 113 PRO A O 1
ATOM 909 N N . PHE A 1 114 ? 16.520 -3.759 -4.732 1.00 94.25 114 PHE A N 1
ATOM 910 C CA . PHE A 1 114 ? 15.922 -2.520 -5.207 1.00 94.25 114 PHE A CA 1
ATOM 911 C C . PHE A 1 114 ? 15.825 -2.532 -6.737 1.00 94.25 114 PHE A C 1
ATOM 913 O O . PHE A 1 114 ? 16.811 -2.822 -7.411 1.00 94.25 114 PHE A O 1
ATOM 920 N N . GLN A 1 115 ? 14.639 -2.225 -7.260 1.00 92.75 115 GLN A N 1
ATOM 921 C CA . GLN A 1 115 ? 14.390 -2.101 -8.689 1.00 92.75 115 GLN A CA 1
ATOM 922 C C . GLN A 1 115 ? 14.331 -0.619 -9.045 1.00 92.75 115 GLN A C 1
ATOM 924 O O . GLN A 1 115 ? 13.622 0.148 -8.391 1.00 92.75 115 GLN A O 1
ATOM 929 N N . LEU A 1 116 ? 15.087 -0.224 -10.067 1.00 94.06 116 LEU A N 1
ATOM 930 C CA . LEU A 1 116 ? 15.083 1.152 -10.545 1.00 94.06 116 LEU A CA 1
ATOM 931 C C . LEU A 1 116 ? 13.727 1.493 -11.186 1.00 94.06 116 LEU A C 1
ATOM 933 O O . LEU A 1 116 ? 13.130 0.631 -11.838 1.00 94.06 116 LEU A O 1
ATOM 937 N N . PRO A 1 117 ? 13.244 2.742 -11.041 1.00 95.31 117 PRO A N 1
ATOM 938 C CA . PRO A 1 117 ? 12.134 3.244 -11.841 1.00 95.31 117 PRO A CA 1
ATOM 939 C C . PRO A 1 117 ? 12.410 3.071 -13.336 1.00 95.31 117 PRO A C 1
ATOM 941 O O . PRO A 1 117 ? 13.556 3.185 -13.773 1.00 95.31 117 PRO A O 1
ATOM 944 N N . VAL A 1 118 ? 11.357 2.824 -14.117 1.00 93.44 118 VAL A N 1
ATOM 945 C CA . VAL A 1 118 ? 11.464 2.445 -15.536 1.00 93.44 118 VAL A CA 1
ATOM 946 C C . VAL A 1 118 ? 12.260 3.469 -16.350 1.00 93.44 118 VAL A C 1
ATOM 948 O O . VAL A 1 118 ? 13.151 3.080 -17.097 1.00 93.44 118 VAL A O 1
ATOM 951 N N . PHE A 1 119 ? 12.014 4.764 -16.143 1.00 94.00 119 PHE A N 1
ATOM 952 C CA . PHE A 1 119 ? 12.713 5.844 -16.847 1.00 94.00 119 PHE A CA 1
ATOM 953 C C . PHE A 1 119 ? 14.213 5.921 -16.509 1.00 94.00 119 PHE A C 1
ATOM 955 O O . PHE A 1 119 ? 15.027 6.196 -17.382 1.00 94.00 119 PHE A O 1
ATOM 962 N N . ILE A 1 120 ? 14.617 5.582 -15.278 1.00 94.12 120 ILE A N 1
ATOM 963 C CA . ILE A 1 120 ? 16.042 5.498 -14.908 1.00 94.12 120 ILE A CA 1
ATOM 964 C C . ILE A 1 120 ? 16.661 4.218 -15.469 1.00 94.12 120 ILE A C 1
ATOM 966 O O . ILE A 1 120 ? 17.788 4.235 -15.958 1.00 94.12 120 ILE A O 1
ATOM 970 N N . ALA A 1 121 ? 15.938 3.098 -15.416 1.00 93.69 121 ALA A N 1
ATOM 971 C CA . ALA A 1 121 ? 16.404 1.830 -15.972 1.00 93.69 121 ALA A CA 1
ATOM 972 C C . ALA A 1 121 ? 16.616 1.916 -17.497 1.00 93.69 121 ALA A C 1
ATOM 974 O O . ALA A 1 121 ? 17.541 1.289 -18.020 1.00 93.69 121 ALA A O 1
ATOM 975 N N . ALA A 1 122 ? 15.806 2.725 -18.190 1.00 93.19 122 ALA A N 1
ATOM 976 C CA . ALA A 1 122 ? 15.894 2.961 -19.629 1.00 93.19 122 ALA A CA 1
ATOM 977 C C . ALA A 1 122 ? 17.232 3.588 -20.063 1.00 93.19 122 ALA A C 1
ATOM 979 O O . ALA A 1 122 ? 17.725 3.232 -21.127 1.00 93.19 122 ALA A O 1
ATOM 980 N N . THR A 1 123 ? 17.887 4.385 -19.205 1.00 93.69 123 THR A N 1
ATOM 981 C CA . THR A 1 123 ? 19.245 4.931 -19.460 1.00 93.69 123 THR A CA 1
ATOM 982 C C . THR A 1 123 ? 20.326 3.852 -19.626 1.00 93.69 123 THR A C 1
ATOM 984 O O . THR A 1 123 ? 21.478 4.143 -19.930 1.00 93.69 123 THR A O 1
ATOM 987 N N . GLY A 1 124 ? 20.013 2.580 -19.347 1.00 92.19 124 GLY A N 1
ATOM 988 C CA . GLY A 1 124 ? 20.958 1.471 -19.481 1.00 92.19 124 GLY A CA 1
ATOM 989 C C . GLY A 1 124 ? 22.011 1.395 -18.369 1.00 92.19 124 GLY A C 1
ATOM 990 O O . GLY A 1 124 ? 22.808 0.449 -18.351 1.00 92.19 124 GLY A O 1
ATOM 991 N N . ILE A 1 125 ? 21.982 2.314 -17.391 1.00 92.69 125 ILE A N 1
ATOM 992 C CA . ILE A 1 125 ? 22.923 2.365 -16.260 1.00 92.69 125 ILE A CA 1
ATOM 993 C C . ILE A 1 125 ? 23.006 1.040 -15.494 1.00 92.69 125 ILE A C 1
ATOM 995 O O . ILE A 1 125 ? 24.088 0.637 -15.059 1.00 92.69 125 ILE A O 1
ATOM 999 N N . GLU A 1 126 ? 21.881 0.335 -15.349 1.00 93.62 126 GLU A N 1
ATOM 1000 C CA . GLU A 1 126 ? 21.823 -0.955 -14.663 1.00 93.62 126 GLU A CA 1
ATOM 1001 C C . GLU A 1 126 ? 22.706 -1.996 -15.358 1.00 93.62 126 GLU A C 1
ATOM 1003 O O . GLU A 1 126 ? 23.558 -2.618 -14.717 1.00 93.62 126 GLU A O 1
ATOM 1008 N N . LYS A 1 127 ? 22.565 -2.137 -16.681 1.00 92.69 127 LYS A N 1
ATOM 1009 C CA . LYS A 1 127 ? 23.329 -3.103 -17.481 1.00 92.69 127 LYS A CA 1
ATOM 1010 C C . LYS A 1 127 ? 24.819 -2.764 -17.469 1.00 92.69 127 LYS A C 1
ATOM 1012 O O . LYS A 1 127 ? 25.649 -3.656 -17.282 1.00 92.69 127 LYS A O 1
ATOM 1017 N N . MET A 1 128 ? 25.162 -1.480 -17.593 1.00 91.50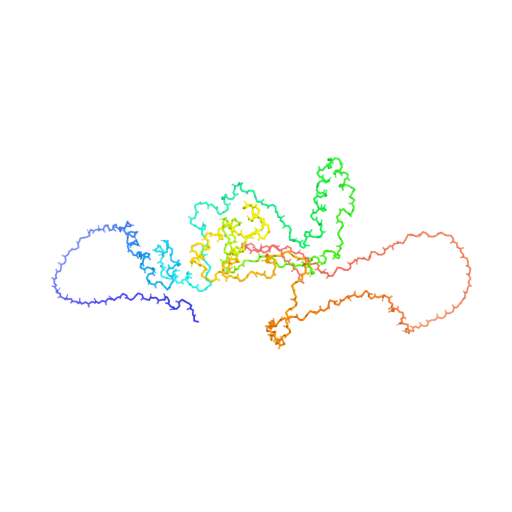 128 MET A N 1
ATOM 1018 C CA . MET A 1 128 ? 26.554 -1.023 -17.565 1.00 91.50 128 MET A CA 1
ATOM 1019 C C . MET A 1 128 ? 27.224 -1.270 -16.212 1.00 91.50 128 MET A C 1
ATOM 1021 O O . MET A 1 128 ? 28.319 -1.840 -16.157 1.00 91.50 128 MET A O 1
ATOM 1025 N N . ARG A 1 129 ? 26.553 -0.928 -15.102 1.00 92.25 129 ARG A N 1
ATOM 1026 C CA . ARG A 1 129 ? 27.069 -1.205 -13.752 1.00 92.25 129 ARG A CA 1
ATOM 1027 C C . ARG A 1 129 ? 27.200 -2.701 -13.493 1.00 92.25 129 ARG A C 1
ATOM 1029 O O . ARG A 1 129 ? 28.224 -3.128 -12.965 1.00 92.25 129 ARG A O 1
ATOM 1036 N N . GLN A 1 130 ? 26.215 -3.509 -13.883 1.00 92.44 130 GLN A N 1
ATOM 1037 C CA . GLN A 1 130 ? 26.274 -4.964 -13.711 1.00 92.44 130 GLN A CA 1
ATOM 1038 C C . GLN A 1 130 ? 27.434 -5.586 -14.499 1.00 92.44 130 GLN A C 1
ATOM 1040 O O . GLN A 1 130 ? 28.183 -6.401 -13.951 1.00 92.44 130 GLN A O 1
ATOM 1045 N N . ALA A 1 131 ? 27.647 -5.167 -15.750 1.00 93.06 131 ALA A N 1
ATOM 1046 C CA . ALA A 1 131 ? 28.788 -5.603 -16.553 1.00 93.06 131 ALA A CA 1
ATOM 1047 C C . ALA A 1 131 ? 30.125 -5.197 -15.909 1.00 93.06 131 ALA A C 1
ATOM 1049 O O . ALA A 1 131 ? 31.065 -5.998 -15.870 1.00 93.06 131 ALA A O 1
ATOM 1050 N N . TYR A 1 132 ? 30.203 -3.988 -15.345 1.00 90.31 132 TYR A N 1
ATOM 1051 C CA . TYR A 1 132 ? 31.399 -3.510 -14.658 1.00 90.31 132 TYR A CA 1
ATOM 1052 C C . TYR A 1 132 ? 31.704 -4.304 -13.385 1.00 90.31 132 TYR A C 1
ATOM 1054 O O . TYR A 1 132 ? 32.829 -4.775 -13.218 1.00 90.31 132 TYR A O 1
ATOM 1062 N N . ILE A 1 133 ? 30.701 -4.524 -12.533 1.00 92.31 133 ILE A N 1
ATOM 1063 C CA . ILE A 1 133 ? 30.826 -5.327 -11.310 1.00 92.31 133 ILE A CA 1
ATOM 1064 C C . ILE A 1 133 ? 31.254 -6.755 -11.662 1.00 92.31 133 ILE A C 1
ATOM 1066 O O . ILE A 1 133 ? 32.177 -7.295 -11.052 1.00 92.31 133 ILE A O 1
ATOM 1070 N N . LYS A 1 134 ? 30.657 -7.359 -12.698 1.00 93.38 134 LYS A N 1
ATOM 1071 C CA . LYS A 1 134 ? 31.044 -8.693 -13.181 1.00 93.38 134 LYS A CA 1
ATOM 1072 C C . LYS A 1 134 ? 32.505 -8.721 -13.643 1.00 93.38 134 LYS A C 1
ATOM 1074 O O . LYS A 1 134 ? 33.251 -9.618 -13.253 1.00 93.38 134 LYS A O 1
ATOM 1079 N N . LYS A 1 135 ? 32.932 -7.709 -14.407 1.00 91.81 135 LYS A N 1
ATOM 1080 C CA . LYS A 1 135 ? 34.323 -7.545 -14.861 1.00 91.81 135 LYS A CA 1
ATOM 1081 C C . LYS A 1 135 ? 35.284 -7.270 -13.708 1.00 91.81 135 LYS A C 1
ATOM 1083 O O . LYS A 1 135 ? 36.451 -7.622 -13.800 1.00 91.81 135 LYS A O 1
ATOM 1088 N N . GLU A 1 136 ? 34.858 -6.604 -12.642 1.00 89.50 136 GLU A N 1
ATOM 1089 C CA . GLU A 1 136 ? 35.690 -6.341 -11.467 1.00 89.50 136 GLU A CA 1
ATOM 1090 C C . GLU A 1 136 ? 35.831 -7.568 -10.565 1.00 89.50 136 GLU A C 1
ATOM 1092 O O . GLU A 1 136 ? 36.928 -7.847 -10.073 1.00 89.50 136 GLU A O 1
ATOM 1097 N N . ASN A 1 137 ? 34.764 -8.348 -10.422 1.00 92.25 137 ASN A N 1
ATOM 1098 C CA . ASN A 1 137 ? 34.775 -9.608 -9.688 1.00 92.25 137 ASN A CA 1
ATOM 1099 C C . ASN A 1 137 ? 35.634 -10.674 -10.379 1.00 92.25 137 ASN A C 1
ATOM 1101 O O . ASN A 1 137 ? 36.280 -11.460 -9.694 1.00 92.25 137 ASN A O 1
ATOM 1105 N N . SER A 1 138 ? 35.729 -10.658 -11.714 1.00 93.31 138 SER A N 1
ATOM 1106 C CA . SER A 1 138 ? 36.619 -11.560 -12.455 1.00 93.31 138 SER A CA 1
ATOM 1107 C C . SER A 1 138 ? 38.103 -11.162 -12.404 1.00 93.31 138 SER A C 1
ATOM 1109 O O . SER A 1 138 ? 38.962 -11.961 -12.774 1.00 93.31 138 SER A O 1
ATOM 1111 N N . LYS A 1 139 ? 38.448 -9.932 -11.988 1.00 91.62 139 LYS A N 1
ATOM 1112 C CA . LYS A 1 139 ? 39.852 -9.482 -11.933 1.00 91.62 139 LYS A CA 1
ATOM 1113 C C . LYS A 1 139 ? 40.587 -10.132 -10.766 1.00 91.62 139 LYS A C 1
ATOM 1115 O O . LYS A 1 139 ? 40.166 -10.041 -9.613 1.00 91.62 139 LYS A O 1
ATOM 1120 N N . ARG A 1 140 ? 41.775 -10.670 -11.045 1.00 92.00 140 ARG A N 1
ATOM 1121 C CA . ARG A 1 140 ? 42.702 -11.163 -10.015 1.00 92.00 140 ARG A CA 1
ATOM 1122 C C . ARG A 1 140 ? 43.243 -10.003 -9.167 1.00 92.00 140 ARG A C 1
ATOM 1124 O O . ARG A 1 140 ? 43.424 -8.897 -9.674 1.00 92.00 140 ARG A O 1
ATOM 1131 N N . SER A 1 141 ? 43.590 -10.269 -7.904 1.00 87.81 141 SER A N 1
ATOM 1132 C CA . SER A 1 141 ? 44.114 -9.264 -6.955 1.00 87.81 141 SER A CA 1
ATOM 1133 C C . SER A 1 141 ? 45.257 -8.398 -7.530 1.00 87.81 141 SER A C 1
ATOM 1135 O O . SER A 1 141 ? 45.206 -7.173 -7.454 1.00 87.81 141 SER A O 1
ATOM 1137 N N . LYS A 1 142 ? 46.214 -8.997 -8.261 1.00 90.88 142 LYS A N 1
ATOM 1138 C CA . LYS A 1 142 ? 47.317 -8.268 -8.931 1.00 90.88 142 LYS A CA 1
ATOM 1139 C C . LYS A 1 142 ? 46.837 -7.263 -9.992 1.00 90.88 142 LYS A C 1
ATOM 1141 O O . LYS A 1 142 ? 47.441 -6.209 -10.167 1.00 90.88 142 LYS A O 1
ATOM 1146 N N . GLN A 1 143 ? 45.748 -7.571 -10.698 1.00 87.62 143 GLN A N 1
ATOM 1147 C CA . GLN A 1 143 ? 45.140 -6.671 -11.681 1.00 87.62 143 GLN A CA 1
ATOM 1148 C C . GLN A 1 143 ? 44.358 -5.540 -11.001 1.00 87.62 143 GLN A C 1
ATOM 1150 O O . GLN A 1 143 ? 44.358 -4.421 -11.508 1.00 87.62 143 GLN A O 1
ATOM 1155 N N . LYS A 1 144 ? 43.740 -5.808 -9.842 1.00 90.19 144 LYS A N 1
ATOM 1156 C CA . LYS A 1 144 ? 43.115 -4.771 -9.006 1.00 90.19 144 LYS A CA 1
ATOM 1157 C C . LYS A 1 144 ? 44.162 -3.786 -8.473 1.00 90.19 144 LYS A C 1
ATOM 1159 O O . LYS A 1 144 ? 43.972 -2.585 -8.615 1.00 90.19 144 LYS A O 1
ATOM 1164 N N . GLN A 1 145 ? 45.305 -4.282 -7.986 1.00 88.12 145 GLN A N 1
ATOM 1165 C CA . GLN A 1 145 ? 46.406 -3.442 -7.497 1.00 88.12 145 GLN A CA 1
ATOM 1166 C C . GLN A 1 145 ? 46.978 -2.525 -8.592 1.00 88.12 145 GLN A C 1
ATOM 1168 O O . GLN A 1 145 ? 47.133 -1.330 -8.367 1.00 88.12 145 GLN A O 1
ATOM 1173 N N . ARG A 1 146 ? 47.206 -3.048 -9.807 1.00 89.38 146 ARG A N 1
ATOM 1174 C CA . ARG A 1 146 ? 47.636 -2.230 -10.962 1.00 89.38 146 ARG A CA 1
ATOM 1175 C C . ARG A 1 146 ? 46.587 -1.208 -11.402 1.00 89.38 146 ARG A C 1
ATOM 1177 O O . ARG A 1 146 ? 46.938 -0.116 -11.822 1.00 89.38 146 ARG A O 1
ATOM 1184 N N . GLY A 1 147 ? 45.303 -1.558 -11.321 1.00 85.19 147 GLY A N 1
ATOM 1185 C CA . GLY A 1 147 ? 44.212 -0.641 -11.657 1.00 85.19 147 GLY A CA 1
ATOM 1186 C C . GLY A 1 147 ? 44.035 0.507 -10.660 1.00 85.19 147 GLY A C 1
ATOM 1187 O O . GLY A 1 147 ? 43.431 1.509 -11.026 1.00 85.19 147 GLY A O 1
ATOM 1188 N N . CYS A 1 148 ? 44.555 0.362 -9.436 1.00 85.62 148 CYS A N 1
ATOM 1189 C CA . CYS A 1 148 ? 44.604 1.426 -8.433 1.00 85.62 148 CYS A CA 1
ATOM 1190 C C . CYS A 1 148 ? 45.717 2.437 -8.749 1.00 85.62 148 CYS A C 1
ATOM 1192 O O . CYS A 1 148 ? 45.505 3.638 -8.643 1.00 85.62 148 CYS A O 1
ATOM 1194 N N . THR A 1 149 ? 46.883 1.959 -9.201 1.00 88.50 149 THR A N 1
ATOM 1195 C CA . THR A 1 149 ? 48.015 2.830 -9.551 1.00 88.50 149 THR A CA 1
ATOM 1196 C C . THR A 1 149 ? 47.882 3.470 -10.933 1.00 88.50 149 THR A C 1
ATOM 1198 O O . THR A 1 149 ? 48.412 4.552 -11.150 1.00 88.50 149 THR A O 1
ATOM 1201 N N . GLN A 1 150 ? 47.189 2.818 -11.872 1.00 86.88 150 GLN A N 1
ATOM 1202 C CA . GLN A 1 150 ? 46.924 3.340 -13.217 1.00 86.88 150 GLN A CA 1
ATOM 1203 C C . GLN A 1 150 ? 45.440 3.172 -13.579 1.00 86.88 150 GLN A C 1
ATOM 1205 O O . GLN A 1 150 ? 45.047 2.173 -14.203 1.00 86.88 150 GLN A O 1
ATOM 1210 N N . PRO A 1 151 ? 44.583 4.123 -13.170 1.00 86.94 151 PRO A N 1
ATOM 1211 C CA . PRO A 1 151 ? 43.170 4.081 -13.499 1.00 86.94 151 PRO A CA 1
ATOM 1212 C C . PRO A 1 151 ? 42.951 4.353 -14.992 1.00 86.94 151 PRO A C 1
ATOM 1214 O O . PRO A 1 151 ? 43.487 5.294 -15.566 1.00 86.94 151 PRO A O 1
ATOM 1217 N N . LYS A 1 152 ? 42.110 3.529 -15.626 1.00 84.12 152 LYS A N 1
ATOM 1218 C CA . LYS A 1 152 ? 41.548 3.831 -16.950 1.00 84.12 152 LYS A CA 1
ATOM 1219 C C . LYS A 1 152 ? 40.257 4.625 -16.757 1.00 84.12 152 LYS A C 1
ATOM 1221 O O . LYS A 1 152 ? 39.352 4.106 -16.096 1.00 84.12 152 LYS A O 1
ATOM 1226 N N . MET A 1 153 ? 40.200 5.839 -17.296 1.00 84.00 153 MET A N 1
ATOM 1227 C CA . MET A 1 153 ? 39.021 6.716 -17.266 1.00 84.00 153 MET A CA 1
ATOM 1228 C C . MET A 1 153 ? 37.951 6.251 -18.274 1.00 84.00 153 MET A C 1
ATOM 1230 O O . MET A 1 153 ? 38.221 5.362 -19.082 1.00 84.00 153 MET A O 1
ATOM 1234 N N . GLY A 1 154 ? 36.728 6.791 -18.183 1.00 82.69 154 GLY A N 1
ATOM 1235 C CA . GLY A 1 154 ? 35.659 6.553 -19.172 1.00 82.69 154 GLY A CA 1
ATOM 1236 C C . GLY A 1 154 ? 35.019 5.157 -19.148 1.00 82.69 154 GLY A C 1
ATOM 1237 O O . GLY A 1 154 ? 34.591 4.644 -20.172 1.00 82.69 154 GLY A O 1
ATOM 1238 N N . LYS A 1 155 ? 34.985 4.472 -17.997 1.00 79.31 155 LYS A N 1
ATOM 1239 C CA . LYS A 1 155 ? 34.462 3.088 -17.929 1.00 79.31 155 LYS A CA 1
ATOM 1240 C C . LYS A 1 155 ? 32.934 2.973 -17.910 1.00 79.31 155 LYS A C 1
ATOM 1242 O O . LYS A 1 155 ? 32.424 1.867 -18.068 1.00 79.31 155 LYS A O 1
ATOM 1247 N N . MET A 1 156 ? 32.241 4.068 -17.624 1.00 81.12 156 MET A N 1
ATOM 1248 C CA . MET A 1 156 ? 30.785 4.163 -17.526 1.00 81.12 156 MET A CA 1
ATOM 1249 C C . MET A 1 156 ? 30.379 5.546 -18.021 1.00 81.12 156 MET A C 1
ATOM 1251 O O . MET A 1 156 ? 29.970 6.389 -17.227 1.00 81.12 156 MET A O 1
ATOM 1255 N N . ASP A 1 157 ? 30.608 5.785 -19.303 1.00 85.38 157 ASP A N 1
ATOM 1256 C CA . ASP A 1 157 ? 30.204 7.033 -19.929 1.00 85.38 157 ASP A CA 1
ATOM 1257 C C . ASP A 1 157 ? 28.748 6.905 -20.375 1.00 85.38 157 ASP A C 1
ATOM 1259 O O . ASP A 1 157 ? 28.395 5.939 -21.053 1.00 85.38 157 ASP A O 1
ATOM 1263 N N . ILE A 1 158 ? 27.902 7.809 -19.898 1.00 89.06 158 ILE A N 1
ATOM 1264 C CA . ILE A 1 158 ? 26.491 7.915 -20.275 1.00 89.06 158 ILE A CA 1
ATOM 1265 C C . ILE A 1 158 ? 26.324 9.324 -20.795 1.00 89.06 158 ILE A C 1
ATOM 1267 O O . ILE A 1 158 ? 26.806 10.257 -20.148 1.00 89.06 158 ILE A O 1
ATOM 1271 N N . ASP A 1 159 ? 25.636 9.461 -21.922 1.00 92.44 159 ASP A N 1
ATOM 1272 C CA . ASP A 1 159 ? 25.362 10.772 -22.478 1.00 92.44 159 ASP A CA 1
ATOM 1273 C C . ASP A 1 159 ? 24.581 11.625 -21.469 1.00 92.44 159 ASP A C 1
ATOM 1275 O O . ASP A 1 159 ? 23.628 11.182 -20.816 1.00 92.44 159 ASP A O 1
ATOM 1279 N N . TYR A 1 160 ? 25.014 12.870 -21.318 1.00 92.69 160 TYR A N 1
ATOM 1280 C CA . TYR A 1 160 ? 24.346 13.821 -20.451 1.00 92.69 160 TYR A CA 1
ATOM 1281 C C . TYR A 1 160 ? 22.910 14.077 -20.923 1.00 92.69 160 TYR A C 1
ATOM 1283 O O . TYR A 1 160 ? 22.016 14.202 -20.084 1.00 92.69 160 TYR A O 1
ATOM 1291 N N . GLN A 1 161 ? 22.670 14.085 -22.240 1.00 93.44 161 GLN A N 1
ATOM 1292 C CA . GLN A 1 161 ? 21.328 14.267 -22.798 1.00 93.44 161 GLN A CA 1
ATOM 1293 C C . GLN A 1 161 ? 20.373 13.140 -22.382 1.00 93.44 161 GLN A C 1
ATOM 1295 O O . GLN A 1 161 ? 19.236 13.415 -21.994 1.00 93.44 161 GLN A O 1
ATOM 1300 N N . ASP A 1 162 ? 20.844 11.890 -22.344 1.00 92.88 162 ASP A N 1
ATOM 1301 C CA . ASP A 1 162 ? 20.052 10.744 -21.879 1.00 92.88 162 ASP A CA 1
ATOM 1302 C C . ASP A 1 162 ? 19.663 10.875 -20.400 1.00 92.88 162 ASP A C 1
ATOM 1304 O O . ASP A 1 162 ? 18.532 10.572 -20.004 1.00 92.88 162 ASP A O 1
ATOM 1308 N N . LEU A 1 163 ? 20.593 11.344 -19.560 1.00 93.00 163 LEU A N 1
ATOM 1309 C CA . LEU A 1 163 ? 20.318 11.593 -18.144 1.00 93.00 163 LEU A CA 1
ATOM 1310 C C . LEU A 1 163 ? 19.332 12.747 -17.969 1.00 93.00 163 LEU A C 1
ATOM 1312 O O . LEU A 1 163 ? 18.393 12.631 -17.180 1.00 93.00 163 LEU A O 1
ATOM 1316 N N . HIS A 1 164 ? 19.516 13.834 -18.715 1.00 94.44 164 HIS A N 1
ATOM 1317 C CA . HIS A 1 164 ? 18.611 14.975 -18.694 1.00 94.44 164 HIS A CA 1
ATOM 1318 C C . HIS A 1 164 ? 17.193 14.556 -19.112 1.00 94.44 164 HIS A C 1
ATOM 1320 O O . HIS A 1 164 ? 16.235 14.753 -18.363 1.00 94.44 164 HIS A O 1
ATOM 1326 N N . GLY A 1 165 ? 17.053 13.858 -20.242 1.00 94.19 165 GLY A N 1
ATOM 1327 C CA . GLY A 1 165 ? 15.772 13.329 -20.707 1.00 94.19 165 GLY A CA 1
ATOM 1328 C C . GLY A 1 165 ? 15.103 12.411 -19.680 1.00 94.19 165 GLY A C 1
ATOM 1329 O O . GLY A 1 165 ? 13.903 12.525 -19.440 1.00 94.19 165 GLY A O 1
ATOM 1330 N N . ALA A 1 166 ? 15.861 11.542 -19.003 1.00 94.50 166 ALA A N 1
ATOM 1331 C CA . ALA A 1 166 ? 15.305 10.640 -17.994 1.00 94.50 166 ALA A CA 1
ATOM 1332 C C . ALA A 1 166 ? 14.699 11.366 -16.780 1.00 94.50 166 ALA A C 1
ATOM 1334 O O . ALA A 1 166 ? 13.684 10.910 -16.249 1.00 94.50 166 ALA A O 1
ATOM 1335 N N . PHE A 1 167 ? 15.308 12.465 -16.325 1.00 94.06 167 PHE A N 1
ATOM 1336 C CA . PHE A 1 167 ? 14.839 13.203 -15.146 1.00 94.06 167 PHE A CA 1
ATOM 1337 C C . PHE A 1 167 ? 13.806 14.283 -15.458 1.00 94.06 167 PHE A C 1
ATOM 1339 O O . PHE A 1 167 ? 12.969 14.541 -14.598 1.00 94.06 167 PHE A O 1
ATOM 1346 N N . PHE A 1 168 ? 13.850 14.888 -16.645 1.00 93.00 168 PHE A N 1
ATOM 1347 C CA . PHE A 1 168 ? 12.997 16.031 -16.977 1.00 93.00 168 PHE A CA 1
ATOM 1348 C C . PHE A 1 168 ? 11.874 15.681 -17.960 1.00 93.00 168 PHE A C 1
ATOM 1350 O O . PHE A 1 168 ? 10.752 16.136 -17.767 1.00 93.00 168 PHE A O 1
ATOM 1357 N N . LYS A 1 169 ? 12.127 14.814 -18.951 1.00 93.06 169 LYS A N 1
ATOM 1358 C CA . LYS A 1 169 ? 11.152 14.477 -20.006 1.00 93.06 169 LYS A CA 1
ATOM 1359 C C . LYS A 1 169 ? 10.366 13.198 -19.716 1.00 93.06 169 LYS A C 1
ATOM 1361 O O . LYS A 1 169 ? 9.150 13.157 -19.848 1.00 93.06 169 LYS A O 1
ATOM 1366 N N . TYR A 1 170 ? 11.051 12.140 -19.283 1.00 94.06 170 TYR A N 1
ATOM 1367 C CA . TYR A 1 170 ? 10.458 10.806 -19.105 1.00 94.06 170 TYR A CA 1
ATOM 1368 C C . TYR A 1 170 ? 10.085 10.478 -17.652 1.00 94.06 170 TYR A C 1
ATOM 1370 O O . TYR A 1 170 ? 9.769 9.328 -17.331 1.00 94.06 170 TYR A O 1
ATOM 1378 N N . GLN A 1 171 ? 10.137 11.455 -16.746 1.00 94.25 171 GLN A N 1
ATOM 1379 C CA . GLN A 1 171 ? 9.876 11.223 -15.331 1.00 94.25 171 GLN A CA 1
ATOM 1380 C C . GLN A 1 171 ? 8.403 10.868 -15.085 1.00 94.25 171 GLN A C 1
ATOM 1382 O O . GLN A 1 171 ? 7.493 11.659 -15.313 1.00 94.25 171 GLN A O 1
ATOM 1387 N N . THR A 1 172 ? 8.159 9.686 -14.519 1.00 93.06 172 THR A N 1
ATOM 1388 C CA . THR A 1 172 ? 6.807 9.240 -14.150 1.00 93.06 172 THR A CA 1
ATOM 1389 C C . THR A 1 172 ? 6.584 9.327 -12.644 1.00 93.06 172 THR A C 1
ATOM 1391 O O . THR A 1 172 ? 7.428 8.870 -11.864 1.00 93.06 172 THR A O 1
ATOM 1394 N N . LYS A 1 173 ? 5.418 9.828 -12.218 1.00 93.19 173 LYS A N 1
ATOM 1395 C CA . LYS A 1 173 ? 5.046 9.882 -10.795 1.00 93.19 173 LYS A CA 1
ATOM 1396 C C . LYS A 1 173 ? 4.952 8.463 -10.204 1.00 93.19 173 LYS A C 1
ATOM 1398 O O . LYS A 1 173 ? 4.279 7.610 -10.784 1.00 93.19 173 LYS A O 1
ATOM 1403 N N . PRO A 1 174 ? 5.604 8.184 -9.060 1.00 92.56 174 PRO A N 1
ATOM 1404 C CA . PRO A 1 174 ? 5.523 6.875 -8.425 1.00 92.56 174 PRO A CA 1
ATOM 1405 C C . PRO A 1 174 ? 4.141 6.634 -7.807 1.00 92.56 174 PRO A C 1
ATOM 1407 O O . PRO A 1 174 ? 3.386 7.564 -7.525 1.00 92.56 174 PRO A O 1
ATOM 1410 N N . ASN A 1 175 ? 3.839 5.367 -7.518 1.00 89.88 175 ASN A N 1
ATOM 1411 C CA . ASN A 1 175 ? 2.629 4.992 -6.792 1.00 89.88 175 ASN A CA 1
ATOM 1412 C C . ASN A 1 175 ? 2.708 5.473 -5.338 1.00 89.88 175 ASN A C 1
ATOM 1414 O O . ASN A 1 175 ? 3.411 4.880 -4.517 1.00 89.88 175 ASN A O 1
ATOM 1418 N N . LEU A 1 176 ? 1.970 6.535 -5.023 1.00 91.94 176 LEU A N 1
ATOM 1419 C CA . LEU A 1 176 ? 1.848 7.073 -3.672 1.00 91.94 176 LEU A CA 1
ATOM 1420 C C . LEU A 1 176 ? 0.704 6.395 -2.907 1.00 91.94 176 LEU A C 1
ATOM 1422 O O . LEU A 1 176 ? -0.224 5.828 -3.488 1.00 91.94 176 LEU A O 1
ATOM 1426 N N . THR A 1 177 ? 0.778 6.445 -1.581 1.00 91.88 177 THR A N 1
ATOM 1427 C CA . THR A 1 177 ? -0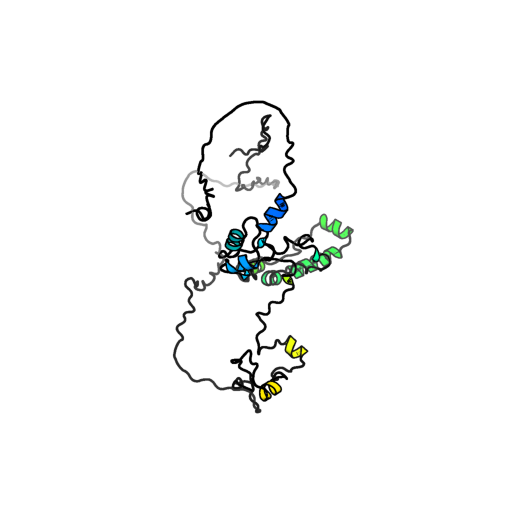.287 5.990 -0.681 1.00 91.88 177 THR A CA 1
ATOM 1428 C C . THR A 1 177 ? -1.117 7.172 -0.206 1.00 91.88 177 THR A C 1
ATOM 1430 O O . THR A 1 177 ? -0.601 8.283 -0.079 1.00 91.88 177 THR A O 1
ATOM 1433 N N . SER A 1 178 ? -2.394 6.938 0.084 1.00 93.19 178 SER A N 1
ATOM 1434 C CA . SER A 1 178 ? -3.276 7.988 0.588 1.00 93.19 178 SER A CA 1
ATOM 1435 C C . SER A 1 178 ? -3.025 8.277 2.072 1.00 93.19 178 SER A C 1
ATOM 1437 O O . SER A 1 178 ? -2.434 7.470 2.795 1.00 93.19 178 SER A O 1
ATOM 143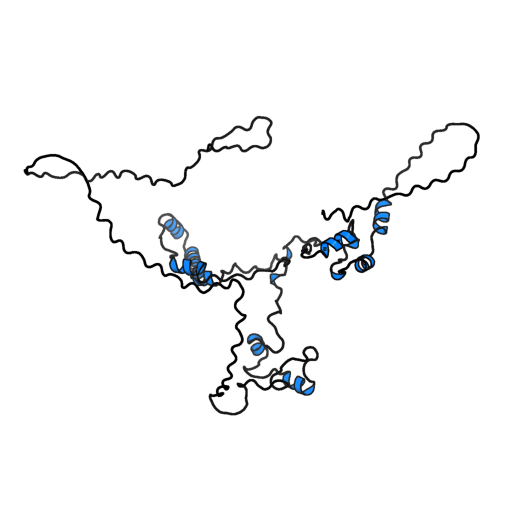9 N N . HIS A 1 179 ? -3.461 9.445 2.547 1.00 94.75 179 HIS A N 1
ATOM 1440 C CA . HIS A 1 179 ? -3.388 9.769 3.971 1.00 94.75 179 HIS A CA 1
ATOM 1441 C C . HIS A 1 179 ? -4.176 8.740 4.801 1.00 94.75 179 HIS A C 1
ATOM 1443 O O . HIS A 1 179 ? -5.331 8.448 4.504 1.00 94.75 179 HIS A O 1
ATOM 1449 N N . GLY A 1 180 ? -3.561 8.228 5.870 1.00 93.31 180 GLY A N 1
ATOM 1450 C CA . GLY A 1 180 ? -4.132 7.179 6.722 1.00 93.31 180 GLY A CA 1
ATOM 1451 C C . GLY A 1 180 ? -3.713 5.754 6.347 1.00 93.31 180 GLY A C 1
ATOM 1452 O O . GLY A 1 180 ? -3.902 4.842 7.152 1.00 93.31 180 GLY A O 1
ATOM 1453 N N . ASP A 1 181 ? -3.063 5.553 5.196 1.00 93.00 181 ASP A N 1
ATOM 1454 C CA . ASP A 1 181 ? -2.517 4.253 4.800 1.00 93.00 181 ASP A CA 1
ATOM 1455 C C . ASP A 1 181 ? -1.240 3.909 5.583 1.00 93.00 181 ASP A C 1
ATOM 1457 O O . ASP A 1 181 ? -0.116 4.039 5.095 1.00 93.00 181 ASP A O 1
ATOM 1461 N N . LEU A 1 182 ? -1.395 3.372 6.790 1.00 93.56 182 LEU A N 1
ATOM 1462 C CA . LEU A 1 182 ? -0.262 2.930 7.602 1.00 93.56 182 LEU A CA 1
ATOM 1463 C C . LEU A 1 182 ? 0.401 1.671 7.046 1.00 93.56 182 LEU A C 1
ATOM 1465 O O . LEU A 1 182 ? -0.255 0.763 6.529 1.00 93.56 182 LEU A O 1
ATOM 1469 N N . TYR A 1 183 ? 1.722 1.603 7.166 1.00 93.69 183 TYR A N 1
ATOM 1470 C CA . TYR A 1 183 ? 2.474 0.400 6.850 1.00 93.69 183 TYR A CA 1
ATOM 1471 C C . TYR A 1 183 ? 2.420 -0.602 8.012 1.00 93.69 183 TYR A C 1
ATOM 1473 O O . TYR A 1 183 ? 2.633 -0.241 9.169 1.00 93.69 183 TYR A O 1
ATOM 1481 N N . TYR A 1 184 ? 2.173 -1.873 7.700 1.00 92.31 184 TYR A N 1
ATOM 1482 C CA . TYR A 1 184 ? 2.266 -2.985 8.642 1.00 92.31 184 TYR A CA 1
ATOM 1483 C C . TYR A 1 184 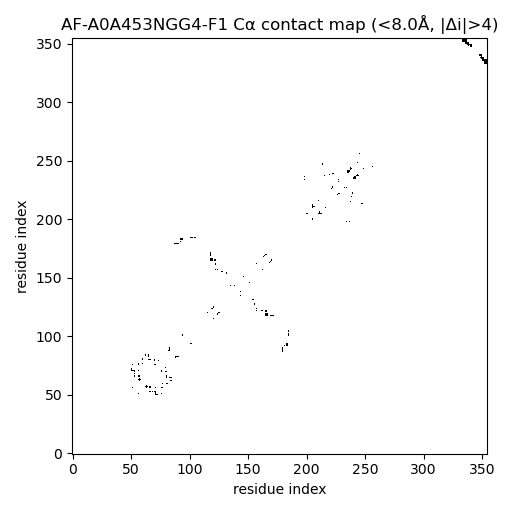? 2.984 -4.166 7.999 1.00 92.31 184 TYR A C 1
ATOM 1485 O O . TYR A 1 184 ? 3.090 -4.280 6.777 1.00 92.31 184 TYR A O 1
ATOM 1493 N N . GLU A 1 185 ? 3.507 -5.045 8.844 1.00 91.31 185 GLU A N 1
ATOM 1494 C CA . GLU A 1 185 ? 4.157 -6.268 8.398 1.00 91.31 185 GLU A CA 1
ATOM 1495 C C . GLU A 1 185 ? 3.155 -7.150 7.645 1.00 91.31 185 GLU A C 1
ATOM 1497 O O . GLU A 1 185 ? 2.102 -7.485 8.179 1.00 91.31 185 GLU A O 1
ATOM 1502 N N . GLY A 1 186 ? 3.470 -7.491 6.394 1.00 89.06 186 GLY A N 1
ATOM 1503 C CA . GLY A 1 186 ? 2.569 -8.240 5.519 1.00 89.06 186 GLY A CA 1
ATOM 1504 C C . GLY A 1 186 ? 1.874 -7.394 4.451 1.00 89.06 186 GLY A C 1
ATOM 1505 O O . GLY A 1 186 ? 1.420 -7.958 3.461 1.00 89.06 186 GLY A O 1
ATOM 1506 N N . LYS A 1 187 ? 1.862 -6.057 4.585 1.00 90.88 187 LYS A N 1
ATOM 1507 C CA . LYS A 1 187 ? 1.164 -5.148 3.656 1.00 90.88 187 LYS A CA 1
ATOM 1508 C C . LYS A 1 187 ? 1.609 -5.314 2.198 1.00 90.88 187 LYS A C 1
ATOM 1510 O O . LYS A 1 187 ? 0.805 -5.175 1.288 1.00 90.88 187 LYS A O 1
ATOM 1515 N N . GLU A 1 188 ? 2.880 -5.626 1.951 1.00 86.56 188 GLU A N 1
ATOM 1516 C CA . GLU A 1 188 ? 3.392 -5.839 0.589 1.00 86.56 188 GLU A CA 1
ATOM 1517 C C . GLU A 1 188 ? 2.935 -7.147 -0.081 1.00 86.56 188 GLU A C 1
ATOM 1519 O O . GLU A 1 188 ? 3.088 -7.283 -1.292 1.00 86.56 188 GLU A O 1
ATOM 1524 N N . PHE A 1 189 ? 2.407 -8.107 0.684 1.00 87.31 189 PHE A N 1
ATOM 1525 C CA . PHE A 1 189 ? 1.894 -9.376 0.154 1.00 87.31 189 PHE A CA 1
ATOM 1526 C C . PHE A 1 189 ? 0.394 -9.325 -0.142 1.00 87.31 189 PHE A C 1
ATOM 1528 O O . PHE A 1 189 ? -0.164 -10.285 -0.672 1.00 87.31 189 PHE A O 1
ATOM 1535 N N . GLU A 1 190 ? -0.267 -8.219 0.188 1.00 87.12 190 GLU A N 1
ATOM 1536 C CA . GLU A 1 190 ? -1.689 -8.056 -0.060 1.00 87.12 190 GLU A CA 1
ATOM 1537 C C . GLU A 1 190 ? -1.956 -7.778 -1.536 1.00 87.12 190 GLU A C 1
ATOM 1539 O O . GLU A 1 190 ? -1.447 -6.827 -2.133 1.00 87.12 190 GLU A O 1
ATOM 1544 N N . VAL A 1 191 ? -2.792 -8.625 -2.131 1.00 81.19 191 VAL A N 1
ATOM 1545 C CA . VAL A 1 191 ? -3.206 -8.477 -3.522 1.00 81.19 191 VAL A CA 1
ATOM 1546 C C . VAL A 1 191 ? -4.326 -7.444 -3.595 1.00 81.19 191 VAL A C 1
ATOM 1548 O O . VAL A 1 191 ? -5.390 -7.607 -2.996 1.00 81.19 191 VAL A O 1
ATOM 1551 N N . LYS A 1 192 ? -4.110 -6.377 -4.367 1.00 77.19 192 LYS A N 1
ATOM 1552 C CA . LYS A 1 192 ? -5.149 -5.384 -4.651 1.00 77.19 192 LYS A CA 1
ATOM 1553 C C . LYS A 1 192 ? -6.147 -5.968 -5.652 1.00 77.19 192 LYS A C 1
ATOM 1555 O O . LYS A 1 192 ? -5.868 -6.046 -6.840 1.00 77.19 192 LYS A O 1
ATOM 1560 N N . LEU A 1 193 ? -7.342 -6.319 -5.186 1.00 79.31 193 LEU A N 1
ATOM 1561 C CA . LEU A 1 193 ? -8.415 -6.882 -6.022 1.00 79.31 193 LEU A CA 1
ATOM 1562 C C . LEU A 1 193 ? -9.099 -5.858 -6.952 1.00 79.31 193 LEU A C 1
ATOM 1564 O O . LEU A 1 193 ? -9.969 -6.231 -7.727 1.00 79.31 193 LEU A O 1
ATOM 1568 N N . ARG A 1 194 ? -8.728 -4.569 -6.897 1.00 77.75 194 ARG A N 1
ATOM 1569 C CA . ARG A 1 194 ? -9.414 -3.489 -7.641 1.00 77.75 194 ARG A CA 1
ATOM 1570 C C . ARG A 1 194 ? -9.397 -3.668 -9.162 1.00 77.75 194 ARG A C 1
ATOM 1572 O O . ARG A 1 194 ? -10.303 -3.189 -9.835 1.00 77.75 194 ARG A O 1
ATOM 1579 N N . GLU A 1 195 ? -8.372 -4.325 -9.690 1.00 78.00 195 GLU A N 1
ATOM 1580 C CA . GLU A 1 195 ? -8.205 -4.549 -11.131 1.00 78.00 195 GLU A CA 1
ATOM 1581 C C . GLU A 1 195 ? -9.039 -5.736 -11.642 1.00 78.00 195 GLU A C 1
ATOM 1583 O O . GLU A 1 195 ? -9.281 -5.855 -12.839 1.00 78.00 195 GLU A O 1
ATOM 1588 N N . MET A 1 196 ? -9.515 -6.603 -10.744 1.00 86.19 196 MET A N 1
ATOM 1589 C CA . MET A 1 196 ? -10.288 -7.791 -11.094 1.00 86.19 196 MET A CA 1
ATOM 1590 C C . MET A 1 196 ? -11.779 -7.453 -11.075 1.00 86.19 196 MET A C 1
ATOM 1592 O O . MET A 1 196 ? -12.380 -7.297 -10.012 1.00 86.19 196 MET A O 1
ATOM 1596 N N . LYS A 1 197 ? -12.380 -7.332 -12.261 1.00 86.75 197 LYS A N 1
ATOM 1597 C CA . LYS A 1 197 ? -13.809 -7.043 -12.426 1.00 86.75 197 LYS A CA 1
ATOM 1598 C C . LYS A 1 197 ? -14.550 -8.253 -13.005 1.00 86.75 197 LYS A C 1
ATOM 1600 O O . LYS A 1 197 ? -14.015 -8.915 -13.896 1.00 86.75 197 LYS A O 1
ATOM 1605 N N . PRO A 1 198 ? -15.782 -8.538 -12.547 1.00 86.56 198 PRO A N 1
ATOM 1606 C CA . PRO A 1 198 ? -16.623 -9.572 -13.144 1.00 86.56 198 PRO A CA 1
ATOM 1607 C C . PRO A 1 198 ? -16.784 -9.363 -14.655 1.00 86.56 198 PRO A C 1
ATOM 1609 O O . PRO A 1 198 ? -16.939 -8.235 -15.115 1.00 86.56 198 PRO A O 1
ATOM 1612 N N . GLY A 1 199 ? -16.738 -10.452 -15.424 1.00 83.62 199 GLY A N 1
ATOM 1613 C CA . GLY A 1 199 ? -16.833 -10.426 -16.889 1.00 83.62 199 GLY A CA 1
ATOM 1614 C C . GLY A 1 199 ? -15.502 -10.209 -17.620 1.00 83.62 199 GLY A C 1
ATOM 1615 O O . GLY A 1 199 ? -15.401 -10.568 -18.788 1.00 83.62 199 GLY A O 1
ATOM 1616 N N . MET A 1 200 ? -14.459 -9.711 -16.947 1.00 85.12 200 MET A N 1
ATOM 1617 C CA . MET A 1 200 ? -13.120 -9.568 -17.527 1.00 85.12 200 MET A CA 1
ATOM 1618 C C . MET A 1 200 ? -12.202 -10.691 -17.037 1.00 85.12 200 MET A C 1
ATOM 1620 O O . MET A 1 200 ? -11.942 -10.823 -15.843 1.00 85.12 200 MET A O 1
ATOM 1624 N N . LEU A 1 201 ? -11.678 -11.493 -17.965 1.00 87.31 201 LEU A N 1
ATOM 1625 C CA . LEU A 1 201 ? -10.702 -12.545 -17.671 1.00 87.31 201 LEU A CA 1
ATOM 1626 C C . LEU A 1 201 ? -9.332 -12.129 -18.205 1.00 87.31 201 LEU A C 1
ATOM 1628 O O . LEU A 1 201 ? -9.196 -11.808 -19.387 1.00 87.31 201 LEU A O 1
ATOM 1632 N N . SER A 1 202 ? -8.313 -12.145 -17.342 1.00 90.00 202 SER A N 1
ATOM 1633 C CA . SER A 1 202 ? -6.935 -11.874 -17.760 1.00 90.00 202 SER A CA 1
ATOM 1634 C C . SER A 1 202 ? -6.422 -12.984 -18.680 1.00 90.00 202 SER A C 1
ATOM 1636 O O . SER A 1 202 ? -6.820 -14.142 -18.548 1.00 90.00 202 SER A O 1
ATOM 1638 N N . ARG A 1 203 ? -5.496 -12.655 -19.589 1.00 89.50 203 ARG A N 1
ATOM 1639 C CA . ARG A 1 203 ? -4.892 -13.634 -20.509 1.00 89.50 203 ARG A CA 1
ATOM 1640 C C . ARG A 1 203 ? -4.301 -14.837 -19.767 1.00 89.50 203 ARG A C 1
ATOM 1642 O O . ARG A 1 203 ? -4.604 -15.974 -20.098 1.00 89.50 203 ARG A O 1
ATOM 1649 N N . LYS A 1 204 ? -3.561 -14.578 -18.684 1.00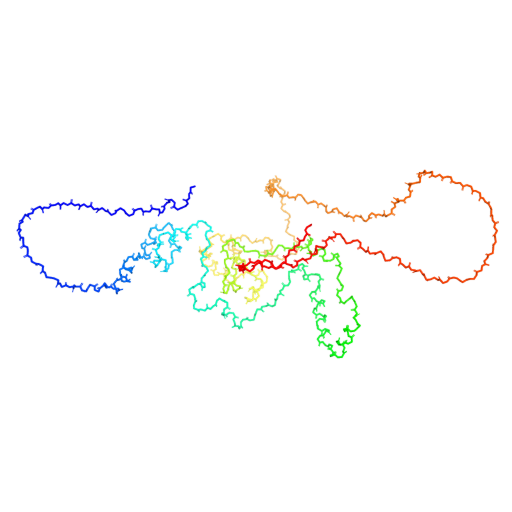 91.56 204 LYS A N 1
ATOM 1650 C CA . LYS A 1 204 ? -2.991 -15.622 -17.818 1.00 91.56 204 LYS A CA 1
ATOM 1651 C C . LYS A 1 204 ? -4.058 -16.555 -17.233 1.00 91.56 204 LYS A C 1
ATOM 1653 O O . LYS A 1 204 ? -3.803 -17.742 -17.065 1.00 91.56 204 LYS A O 1
ATOM 1658 N N . LEU A 1 205 ? -5.236 -16.024 -16.897 1.00 90.31 205 LEU A N 1
ATOM 1659 C CA . LEU A 1 205 ? -6.344 -16.828 -16.386 1.00 90.31 205 LEU A CA 1
ATOM 1660 C C . LEU A 1 205 ? -7.014 -17.639 -17.501 1.00 90.31 205 LEU A C 1
ATOM 1662 O O . LEU A 1 205 ? -7.314 -18.805 -17.279 1.00 90.31 205 LEU A O 1
ATOM 1666 N N . LYS A 1 206 ? -7.204 -17.063 -18.694 1.00 90.50 206 LYS A N 1
ATOM 1667 C CA . LYS A 1 206 ? -7.725 -17.792 -19.864 1.00 90.50 206 LYS A CA 1
ATOM 1668 C C . LYS A 1 206 ? -6.823 -18.969 -20.239 1.00 90.50 206 LYS A C 1
ATOM 1670 O O . LYS A 1 206 ? -7.315 -20.082 -20.371 1.00 90.50 206 LYS A O 1
ATOM 1675 N N . GLU A 1 207 ? -5.511 -18.742 -20.297 1.00 92.38 207 GLU A N 1
ATOM 1676 C CA . GLU A 1 207 ? -4.509 -19.787 -20.552 1.00 92.38 207 GLU A CA 1
ATOM 1677 C C . GLU A 1 207 ? -4.545 -20.881 -19.472 1.00 92.38 207 GLU A C 1
ATOM 1679 O O . GLU A 1 207 ? -4.560 -22.065 -19.795 1.00 92.38 207 GLU A O 1
ATOM 1684 N N . ALA A 1 208 ? -4.638 -20.509 -18.189 1.00 93.19 208 ALA A N 1
ATOM 1685 C CA . ALA A 1 208 ? -4.744 -21.472 -17.089 1.00 93.19 208 ALA A CA 1
ATOM 1686 C C . ALA A 1 208 ? -6.047 -22.293 -17.119 1.00 93.19 208 ALA A C 1
ATOM 1688 O O . ALA A 1 208 ? -6.061 -23.439 -16.675 1.00 93.19 208 ALA A O 1
ATOM 1689 N N . LEU A 1 209 ? -7.133 -21.711 -17.634 1.00 89.81 209 LEU A N 1
ATOM 1690 C CA . LEU A 1 209 ? -8.421 -22.379 -17.834 1.00 89.81 209 LEU A CA 1
ATOM 1691 C C . LEU A 1 209 ? -8.490 -23.168 -19.153 1.00 89.81 209 LEU A C 1
ATOM 1693 O O . LEU A 1 209 ? -9.495 -23.831 -19.396 1.00 89.81 209 LEU A O 1
ATOM 1697 N N . GLY A 1 210 ? -7.463 -23.093 -20.006 1.00 90.75 210 GLY A N 1
ATOM 1698 C CA . GLY A 1 210 ? -7.471 -23.711 -21.333 1.00 90.75 210 GLY A CA 1
ATOM 1699 C C . GLY A 1 210 ? -8.491 -23.089 -22.293 1.00 90.75 210 GLY A C 1
ATOM 1700 O O . GLY A 1 210 ? -8.965 -23.766 -23.202 1.00 90.75 210 GLY A O 1
ATOM 1701 N N . MET A 1 211 ? -8.864 -21.824 -22.083 1.00 88.94 211 MET A N 1
ATOM 1702 C CA . MET A 1 211 ? -9.797 -21.102 -22.949 1.00 88.94 211 MET A CA 1
ATOM 1703 C C . MET A 1 211 ? -9.048 -20.474 -24.134 1.00 88.94 211 MET A C 1
ATOM 1705 O O . MET A 1 211 ? -8.136 -19.679 -23.892 1.00 88.94 211 MET A O 1
ATOM 1709 N N . PRO A 1 212 ? -9.427 -20.766 -25.393 1.00 85.81 212 PRO A N 1
ATOM 1710 C CA . PRO A 1 212 ? -8.870 -20.066 -26.546 1.00 85.81 212 PRO A CA 1
ATOM 1711 C C . PRO A 1 212 ? -9.369 -18.614 -26.601 1.00 85.81 212 PRO A C 1
ATOM 1713 O O . PRO A 1 212 ? -10.414 -18.270 -26.036 1.00 85.81 212 PRO A O 1
ATOM 1716 N N . ASP A 1 213 ? -8.610 -17.746 -27.268 1.00 80.06 213 ASP A N 1
ATOM 1717 C CA . ASP A 1 213 ? -8.979 -16.339 -27.421 1.00 80.06 213 ASP A CA 1
ATOM 1718 C C . ASP A 1 213 ? -10.293 -16.215 -28.212 1.00 80.06 213 ASP A C 1
ATOM 1720 O O . ASP A 1 213 ? -10.457 -16.825 -29.262 1.00 80.06 213 ASP A O 1
ATOM 1724 N N . GLY A 1 214 ? -11.256 -15.472 -27.657 1.00 78.88 214 GLY A N 1
ATOM 1725 C CA . GLY A 1 214 ? -12.614 -15.322 -28.204 1.00 78.88 214 GLY A CA 1
ATOM 1726 C C . GLY A 1 214 ? -13.640 -16.341 -27.689 1.00 78.88 214 GLY A C 1
ATOM 1727 O O . GLY A 1 214 ? -14.837 -16.079 -27.745 1.00 78.88 214 GLY A O 1
ATOM 1728 N N . ALA A 1 215 ? -13.225 -17.467 -27.096 1.00 82.38 215 ALA A N 1
ATOM 1729 C CA . ALA A 1 215 ? -14.201 -18.436 -26.600 1.00 82.38 215 ALA A CA 1
ATOM 1730 C C . ALA A 1 215 ? -14.974 -17.925 -25.370 1.00 82.38 215 ALA A C 1
ATOM 1732 O O . ALA A 1 215 ? -14.381 -17.336 -24.451 1.00 82.38 215 ALA A O 1
ATOM 1733 N N . PRO A 1 216 ? -16.292 -18.197 -25.299 1.00 83.94 216 PRO A N 1
ATOM 1734 C CA . PRO A 1 216 ? -17.078 -17.868 -24.126 1.00 83.94 216 PRO A CA 1
ATOM 1735 C C . PRO A 1 216 ? -16.613 -18.684 -22.913 1.00 83.94 216 PRO A C 1
ATOM 1737 O O . PRO A 1 216 ? -16.127 -19.812 -23.053 1.00 83.94 216 PRO A O 1
ATOM 1740 N N . PRO A 1 217 ? -16.784 -18.152 -21.694 1.00 88.69 217 PRO A N 1
ATOM 1741 C CA . PRO A 1 217 ? -16.465 -18.900 -20.491 1.00 88.69 217 PRO A CA 1
ATOM 1742 C C . PRO A 1 217 ? -17.323 -20.169 -20.368 1.00 88.69 217 PRO A C 1
ATOM 1744 O O . PRO A 1 217 ? -18.509 -20.145 -20.705 1.00 88.69 217 PRO A O 1
ATOM 1747 N N . PRO A 1 218 ? -16.781 -21.267 -19.807 1.00 86.75 218 PRO A N 1
ATOM 1748 C CA . PRO A 1 218 ? -17.471 -22.561 -19.766 1.00 86.75 218 PRO A CA 1
ATOM 1749 C C . PRO A 1 218 ? -18.767 -22.530 -18.942 1.00 86.75 218 PRO A C 1
ATOM 1751 O O . PRO A 1 218 ? -19.694 -23.297 -19.195 1.00 86.75 218 PRO A O 1
ATOM 1754 N N . TRP A 1 219 ? -18.871 -21.610 -17.980 1.00 88.81 219 TRP A N 1
ATOM 1755 C CA . TRP A 1 219 ? -20.076 -21.410 -17.174 1.00 88.81 219 TRP A CA 1
ATOM 1756 C C . TRP A 1 219 ? -21.185 -20.622 -17.890 1.00 88.81 219 TRP A C 1
ATOM 1758 O O . TRP A 1 219 ? -22.275 -20.502 -17.332 1.00 88.81 219 TRP A O 1
ATOM 1768 N N . LEU A 1 220 ? -20.962 -20.122 -19.115 1.00 86.75 220 LEU A N 1
ATOM 1769 C CA . LEU A 1 220 ? -21.997 -19.433 -19.897 1.00 86.75 220 LEU A CA 1
ATOM 1770 C C . LEU A 1 220 ? -23.232 -20.323 -20.102 1.00 86.75 220 LEU A C 1
ATOM 1772 O O . LEU A 1 220 ? -24.353 -19.861 -19.918 1.00 86.75 220 LEU A O 1
ATOM 1776 N N . LYS A 1 221 ? -23.035 -21.618 -20.390 1.00 84.31 221 LYS A N 1
ATOM 1777 C CA . LYS A 1 221 ? -24.137 -22.578 -20.577 1.00 84.31 221 LYS A CA 1
ATOM 1778 C C . LYS A 1 221 ? -24.988 -22.738 -19.313 1.00 84.31 221 LYS A C 1
ATOM 1780 O O . LYS A 1 221 ? -26.210 -22.813 -19.386 1.00 84.31 221 LYS A O 1
ATOM 1785 N N . SER A 1 222 ? -24.351 -22.740 -18.143 1.00 86.00 222 SER A N 1
ATOM 1786 C CA . SER A 1 222 ? -25.059 -22.767 -16.860 1.00 86.00 222 SER A CA 1
ATOM 1787 C C . SER A 1 222 ? -25.807 -21.456 -16.603 1.00 86.00 222 SER A C 1
ATOM 1789 O O . SER A 1 222 ? -26.924 -21.491 -16.104 1.00 86.00 222 SER A O 1
ATOM 1791 N N . MET A 1 223 ? -25.241 -20.307 -16.982 1.00 87.62 223 MET A N 1
ATOM 1792 C CA . MET A 1 223 ? -25.919 -19.006 -16.870 1.00 87.62 223 MET A CA 1
ATOM 1793 C C . MET A 1 223 ? -27.116 -18.876 -17.819 1.00 87.62 223 MET A C 1
ATOM 1795 O O . MET A 1 223 ? -28.086 -18.210 -17.481 1.00 87.62 223 MET A O 1
ATOM 1799 N N . GLN A 1 224 ? -27.090 -19.531 -18.981 1.00 84.38 224 GLN A N 1
ATOM 1800 C CA . GLN A 1 224 ? -28.254 -19.620 -19.869 1.00 84.38 224 GLN A CA 1
ATOM 1801 C C . GLN A 1 224 ? -29.378 -20.469 -19.262 1.00 84.38 224 GLN A C 1
ATOM 1803 O O . GLN A 1 224 ? -30.548 -20.156 -19.454 1.00 84.38 224 GLN A O 1
ATOM 1808 N N . LEU A 1 225 ? -29.033 -21.518 -18.507 1.00 86.75 225 LEU A N 1
ATOM 1809 C CA . LEU A 1 225 ? -30.012 -22.403 -17.873 1.00 86.75 225 LEU A CA 1
ATOM 1810 C C . LEU A 1 225 ? -30.608 -21.815 -16.584 1.00 86.75 225 LEU A C 1
ATOM 1812 O O . LEU A 1 225 ? -31.809 -21.920 -16.360 1.00 86.75 225 LEU A O 1
ATOM 1816 N N . TYR A 1 226 ? -29.770 -21.224 -15.730 1.00 87.12 226 TYR A N 1
ATOM 1817 C CA . TYR A 1 226 ? -30.154 -20.752 -14.393 1.00 87.12 226 TYR A CA 1
ATOM 1818 C C . TYR A 1 226 ? -30.324 -19.228 -14.295 1.00 87.12 226 TYR A C 1
ATOM 1820 O O . TYR A 1 226 ? -30.823 -18.734 -13.286 1.00 87.12 226 TYR A O 1
ATOM 1828 N N . GLY A 1 227 ? -29.922 -18.482 -15.325 1.00 83.31 227 GLY A N 1
ATOM 1829 C CA . GLY A 1 227 ? -29.917 -17.022 -15.341 1.00 83.31 227 GLY A CA 1
ATOM 1830 C C . GLY A 1 227 ? -28.578 -16.393 -14.916 1.00 83.31 227 GLY A C 1
ATOM 1831 O O . GLY A 1 227 ? -27.640 -17.086 -14.500 1.00 83.31 227 GLY A O 1
ATOM 1832 N N . PRO A 1 228 ? -28.454 -15.058 -15.043 1.00 85.75 228 PRO A N 1
ATOM 1833 C CA . PRO A 1 228 ? -27.253 -14.327 -14.646 1.00 85.75 228 PRO A CA 1
ATOM 1834 C C . PRO A 1 228 ? -27.044 -14.344 -13.116 1.00 85.75 228 PRO A C 1
ATOM 1836 O O . PRO A 1 228 ? -28.002 -14.520 -12.361 1.00 85.75 228 PRO A O 1
ATOM 1839 N N . PRO A 1 229 ? -25.805 -14.125 -12.624 1.00 89.50 229 PRO A N 1
ATOM 1840 C CA . PRO A 1 229 ? -25.509 -14.085 -11.192 1.00 89.50 229 PRO A CA 1
ATOM 1841 C C . PRO A 1 229 ? -26.401 -13.095 -10.417 1.00 89.50 229 PRO A C 1
ATOM 1843 O O . PRO A 1 229 ? -26.391 -11.907 -10.750 1.00 89.50 229 PRO A O 1
ATOM 1846 N N . PRO A 1 230 ? -27.079 -13.519 -9.329 1.00 89.75 230 PRO A N 1
ATOM 1847 C CA . PRO A 1 230 ? -27.978 -12.647 -8.564 1.00 89.75 230 PRO A CA 1
ATOM 1848 C C . PRO A 1 230 ? -27.299 -11.394 -7.996 1.00 89.75 230 PRO A C 1
ATOM 1850 O O . PRO A 1 230 ? -27.910 -10.333 -7.926 1.00 89.75 230 PRO A O 1
ATOM 1853 N N . SER A 1 231 ? -26.017 -11.492 -7.626 1.00 91.25 231 SER A N 1
ATOM 1854 C CA . SER A 1 231 ? -25.233 -10.368 -7.092 1.00 91.25 231 SER A CA 1
ATOM 1855 C C . SER A 1 231 ? -24.869 -9.313 -8.140 1.00 91.25 231 SER A C 1
ATOM 1857 O O . SER A 1 231 ? -24.428 -8.226 -7.772 1.00 91.25 231 SER A O 1
ATOM 1859 N N . TYR A 1 232 ? -25.039 -9.615 -9.432 1.00 88.38 232 TYR A N 1
ATOM 1860 C CA . TYR A 1 232 ? -24.761 -8.685 -10.526 1.00 88.38 232 TYR A CA 1
ATOM 1861 C C . TYR A 1 232 ? -25.939 -8.603 -11.518 1.00 88.38 232 TYR A C 1
ATOM 1863 O O . TYR A 1 232 ? -25.798 -9.031 -12.667 1.00 88.38 232 TYR A O 1
ATOM 1871 N N . PRO A 1 233 ? -27.087 -8.012 -11.122 1.00 84.44 233 PRO A N 1
ATOM 1872 C CA . PRO A 1 233 ? -28.287 -7.971 -11.966 1.00 84.44 233 PRO A CA 1
ATOM 1873 C C . PRO A 1 233 ? -28.085 -7.252 -13.310 1.00 84.44 233 PRO A C 1
ATOM 1875 O O . PRO A 1 233 ? -28.669 -7.640 -14.315 1.00 84.44 233 PRO A O 1
ATOM 1878 N N . CYS A 1 234 ? -27.228 -6.224 -13.346 1.00 81.31 234 CYS A N 1
ATOM 1879 C CA . CYS A 1 234 ? -26.953 -5.418 -14.542 1.00 81.31 234 CYS A CA 1
ATOM 1880 C C . CYS A 1 234 ? -25.720 -5.894 -15.333 1.00 81.31 234 CYS A C 1
ATOM 1882 O O . CYS A 1 234 ? -25.195 -5.145 -16.162 1.00 81.31 234 CYS A O 1
ATOM 1884 N N . LEU A 1 235 ? -25.199 -7.095 -15.056 1.00 83.38 235 LEU A N 1
ATOM 1885 C CA . LEU A 1 235 ? -24.024 -7.606 -15.757 1.00 83.38 235 LEU A CA 1
ATOM 1886 C C . LEU A 1 235 ? -24.376 -7.949 -17.205 1.00 83.38 235 LEU A C 1
ATOM 1888 O O . LEU A 1 235 ? -25.189 -8.829 -17.483 1.00 83.38 235 LEU A O 1
ATOM 1892 N N . LYS A 1 236 ? -23.712 -7.265 -18.133 1.00 80.69 236 LYS A N 1
ATOM 1893 C CA . LYS A 1 236 ? -23.803 -7.544 -19.564 1.00 80.69 236 LYS A CA 1
ATOM 1894 C C . LYS A 1 236 ? -22.903 -8.731 -19.897 1.00 80.69 236 LYS A C 1
ATOM 1896 O O . LYS A 1 236 ? -21.682 -8.620 -19.836 1.00 80.69 236 LYS A O 1
ATOM 1901 N N . ILE A 1 237 ? -23.518 -9.865 -20.216 1.00 82.44 237 ILE A N 1
ATOM 1902 C CA . ILE A 1 237 ? -22.830 -11.107 -20.581 1.00 82.44 237 ILE A CA 1
ATOM 1903 C C . ILE A 1 237 ? -23.046 -11.340 -22.077 1.00 82.44 237 ILE A C 1
ATOM 1905 O O . ILE A 1 237 ? -24.194 -11.424 -22.527 1.00 82.44 237 ILE A O 1
ATOM 1909 N N . LEU A 1 238 ? -21.946 -11.428 -22.830 1.00 77.69 238 LEU A N 1
ATOM 1910 C CA . LEU A 1 238 ? -21.966 -11.765 -24.255 1.00 77.69 238 LEU A CA 1
ATOM 1911 C C . LEU A 1 238 ? -22.586 -13.160 -24.441 1.00 77.69 238 LEU A C 1
ATOM 1913 O O . LEU A 1 238 ? -22.218 -14.097 -23.732 1.00 77.69 238 LEU A O 1
ATOM 1917 N N . GLY A 1 239 ? -23.552 -13.285 -25.356 1.00 71.06 239 GLY A N 1
ATOM 1918 C CA . GLY A 1 239 ? -24.278 -14.541 -25.600 1.00 71.06 239 GLY A CA 1
ATOM 1919 C C . GLY A 1 239 ? -25.423 -14.851 -24.619 1.00 71.06 239 GLY A C 1
ATOM 1920 O O . GLY A 1 239 ? -25.932 -15.974 -24.625 1.00 71.06 239 GLY A O 1
ATOM 1921 N N . LEU A 1 240 ? -25.825 -13.888 -23.774 1.00 73.62 240 LEU A N 1
ATOM 1922 C CA . LEU A 1 240 ? -27.022 -13.984 -22.920 1.00 73.62 240 LEU A CA 1
ATOM 1923 C C . LEU A 1 240 ? -27.871 -12.700 -22.959 1.00 73.62 240 LEU A C 1
ATOM 1925 O O . LEU A 1 240 ? -28.970 -12.716 -23.498 1.00 73.62 240 LEU A O 1
ATOM 1929 N N . ASN A 1 241 ? -27.353 -11.592 -22.408 1.00 68.69 241 ASN A N 1
ATOM 1930 C CA . ASN A 1 241 ? -28.112 -10.348 -22.169 1.00 68.69 241 ASN A CA 1
ATOM 1931 C C . ASN A 1 241 ? -27.561 -9.121 -22.918 1.00 68.69 241 ASN A C 1
ATOM 1933 O O . ASN A 1 241 ? -28.123 -8.032 -22.812 1.00 68.69 241 ASN A O 1
ATOM 1937 N N . ALA A 1 242 ? -26.438 -9.256 -23.622 1.00 69.44 242 ALA A N 1
ATOM 1938 C CA . ALA A 1 242 ? -25.862 -8.192 -24.436 1.00 69.44 242 ALA A CA 1
ATOM 1939 C C . ALA A 1 242 ? -25.785 -8.649 -25.896 1.00 69.44 242 ALA A C 1
ATOM 1941 O O . ALA A 1 242 ? -25.395 -9.802 -26.125 1.00 69.44 242 ALA A O 1
ATOM 1942 N N . PRO A 1 243 ? -26.131 -7.778 -26.867 1.00 58.53 243 PRO A N 1
ATOM 1943 C CA . PRO A 1 243 ? -25.854 -8.062 -28.265 1.00 58.53 243 PRO A CA 1
ATOM 1944 C C . PRO A 1 243 ? -24.350 -8.280 -28.406 1.00 58.53 243 PRO A C 1
ATOM 1946 O O . PRO A 1 243 ? -23.551 -7.612 -27.740 1.00 58.53 243 PRO A O 1
ATOM 1949 N N . VAL A 1 244 ? -23.974 -9.267 -29.210 1.00 52.97 244 VAL A N 1
ATOM 1950 C CA . VAL A 1 244 ? -22.566 -9.577 -29.426 1.00 52.97 244 VAL A CA 1
ATOM 1951 C C . VAL A 1 244 ? -21.897 -8.345 -30.027 1.00 52.97 244 VAL A C 1
ATOM 1953 O O . VAL A 1 244 ? -22.460 -7.709 -30.919 1.00 52.97 244 VAL A O 1
ATOM 1956 N N . SER A 1 245 ? -20.743 -7.956 -29.485 1.00 48.56 245 SER A N 1
ATOM 1957 C CA . SER A 1 245 ? -19.970 -6.843 -30.030 1.00 48.56 245 SER A CA 1
ATOM 1958 C C . SER A 1 245 ? -19.724 -7.086 -31.528 1.00 48.56 245 SER A C 1
ATOM 1960 O O . SER A 1 245 ? -19.409 -8.223 -31.890 1.00 48.56 245 SER A O 1
ATOM 1962 N N . PRO A 1 246 ? -19.857 -6.065 -32.396 1.00 46.81 246 PRO A N 1
ATOM 1963 C CA . PRO A 1 246 ? -19.568 -6.193 -33.824 1.00 46.81 246 PRO A CA 1
ATOM 1964 C C . PRO A 1 246 ? -18.087 -6.561 -33.977 1.00 46.81 246 PRO A C 1
ATOM 1966 O O . PRO A 1 246 ? -17.205 -5.733 -33.764 1.00 46.81 246 PRO A O 1
ATOM 1969 N N . GLY A 1 247 ? -17.819 -7.846 -34.196 1.00 45.94 247 GLY A N 1
ATOM 1970 C CA . GLY A 1 247 ? -16.489 -8.445 -34.072 1.00 45.94 247 GLY A CA 1
ATOM 1971 C C . GLY A 1 247 ? -16.503 -9.932 -33.706 1.00 45.94 247 GLY A C 1
ATOM 1972 O O . GLY A 1 247 ? -15.536 -10.616 -34.006 1.00 45.94 247 GLY A O 1
ATOM 1973 N N . ASP A 1 248 ? -17.604 -10.437 -33.140 1.00 46.97 248 ASP A N 1
ATOM 1974 C CA . ASP A 1 248 ? -17.841 -11.869 -32.883 1.00 46.97 248 ASP A CA 1
ATOM 1975 C C . ASP A 1 248 ? -19.217 -12.283 -33.452 1.00 46.97 248 ASP A C 1
ATOM 1977 O O . ASP A 1 248 ? -20.114 -12.708 -32.730 1.00 46.97 248 ASP A O 1
ATOM 1981 N N . SER A 1 249 ? -19.458 -12.126 -34.755 1.00 41.06 249 SER A N 1
ATOM 1982 C CA . SER A 1 249 ? -20.597 -12.804 -35.393 1.00 41.06 249 SER A CA 1
ATOM 1983 C C . SER A 1 249 ? -20.109 -13.973 -36.231 1.00 41.06 249 SER A C 1
ATOM 1985 O O . SER A 1 249 ? -19.216 -13.837 -37.062 1.00 41.06 249 SER A O 1
ATOM 1987 N N . PHE A 1 250 ? -20.733 -15.114 -35.974 1.00 46.19 250 PHE A N 1
ATOM 1988 C CA . PHE A 1 250 ? -20.700 -16.326 -36.774 1.00 46.19 250 PHE A CA 1
ATOM 1989 C C . PHE A 1 250 ? -21.199 -15.976 -38.183 1.00 46.19 250 PHE A C 1
ATOM 1991 O O . PHE A 1 250 ? -22.381 -15.689 -38.313 1.00 46.19 250 PHE A O 1
ATOM 1998 N N . ASP A 1 251 ? -20.293 -15.858 -39.156 1.00 37.53 251 ASP A N 1
ATOM 1999 C CA . ASP A 1 251 ? -20.457 -16.201 -40.580 1.00 37.53 251 ASP A CA 1
ATOM 2000 C C . ASP A 1 251 ? -19.228 -15.710 -41.386 1.00 37.53 251 ASP A C 1
ATOM 2002 O O . ASP A 1 251 ? -18.700 -14.618 -41.172 1.00 37.53 251 ASP A O 1
ATOM 2006 N N . ASP A 1 252 ? -18.737 -16.575 -42.276 1.00 48.88 252 ASP A N 1
ATOM 2007 C CA . ASP A 1 252 ? -17.473 -16.497 -43.021 1.00 48.88 252 ASP A CA 1
ATOM 2008 C C . ASP A 1 252 ? -17.393 -15.344 -44.056 1.00 48.88 252 ASP A C 1
ATOM 2010 O O . ASP A 1 252 ? -17.930 -15.478 -45.155 1.00 48.88 252 ASP A O 1
ATOM 2014 N N . ALA A 1 253 ? -16.649 -14.256 -43.779 1.00 43.22 253 ALA A N 1
ATOM 2015 C CA . ALA A 1 253 ? -15.952 -13.426 -44.789 1.00 43.22 253 ALA A CA 1
ATOM 2016 C C . ALA A 1 253 ? -14.993 -12.381 -44.156 1.00 43.22 253 ALA A C 1
ATOM 2018 O O . ALA A 1 253 ? -15.286 -11.840 -43.089 1.00 43.22 253 ALA A O 1
ATOM 2019 N N . PRO A 1 254 ? -13.845 -12.066 -44.795 1.00 37.34 254 PRO A N 1
ATOM 2020 C CA . PRO A 1 254 ? -12.825 -11.177 -44.243 1.00 37.34 254 PRO A CA 1
ATOM 2021 C C . PRO A 1 254 ? -13.155 -9.693 -44.455 1.00 37.34 254 PRO A C 1
ATOM 2023 O O . PRO A 1 254 ? -13.298 -9.254 -45.589 1.00 37.34 254 PRO A O 1
ATOM 2026 N N . GLY A 1 255 ? -13.144 -8.926 -43.360 1.00 49.69 255 GLY A N 1
ATOM 2027 C CA . GLY A 1 255 ? -12.897 -7.482 -43.363 1.00 49.69 255 GLY A CA 1
ATOM 2028 C C . GLY A 1 255 ? -14.003 -6.615 -43.958 1.00 49.69 255 GLY A C 1
ATOM 2029 O O . GLY A 1 255 ? -13.981 -6.351 -45.147 1.00 49.69 255 GLY A O 1
ATOM 2030 N N . GLU A 1 256 ? -14.903 -6.126 -43.101 1.00 42.84 256 GLU A N 1
ATOM 2031 C CA . GLU A 1 256 ? -15.419 -4.742 -43.066 1.00 42.84 256 GLU A CA 1
ATOM 2032 C C . GLU A 1 256 ? -16.694 -4.696 -42.208 1.00 42.84 256 GLU A C 1
ATOM 2034 O O . GLU A 1 256 ? -17.735 -5.234 -42.573 1.00 42.84 256 GLU A O 1
ATOM 2039 N N . TRP A 1 257 ? -16.628 -4.020 -41.057 1.00 38.97 257 TRP A N 1
ATOM 2040 C CA . TRP A 1 257 ? -17.822 -3.515 -40.379 1.00 38.97 257 TRP A CA 1
ATOM 2041 C C . TRP A 1 257 ? -17.931 -2.040 -40.743 1.00 38.97 257 TRP A C 1
ATOM 2043 O O . TRP A 1 257 ? -17.120 -1.228 -40.299 1.00 38.97 257 TRP A O 1
ATOM 2053 N N . GLY A 1 258 ? -18.880 -1.740 -41.631 1.00 42.12 258 GLY A N 1
ATOM 2054 C CA . GLY A 1 258 ? -19.097 -0.416 -42.206 1.00 42.12 258 GLY A CA 1
ATOM 2055 C C . GLY A 1 258 ? -19.277 0.706 -41.176 1.00 42.12 258 GLY A C 1
ATOM 2056 O O . GLY A 1 258 ? -19.643 0.487 -40.021 1.00 42.12 258 GLY A O 1
ATOM 2057 N N . ASN A 1 259 ? -19.012 1.929 -41.638 1.00 36.00 259 ASN A N 1
ATOM 2058 C CA . ASN A 1 259 ? -19.029 3.160 -40.848 1.00 36.00 259 ASN A CA 1
ATOM 2059 C C . ASN A 1 259 ? -20.410 3.484 -40.237 1.00 36.00 259 ASN A C 1
ATOM 2061 O O . ASN A 1 259 ? -21.425 3.356 -40.927 1.00 36.00 259 ASN A O 1
ATOM 2065 N N . PRO A 1 260 ? -20.469 4.006 -38.996 1.00 37.97 260 PRO A N 1
ATOM 2066 C CA . PRO A 1 260 ? -21.684 4.604 -38.447 1.00 37.97 260 PRO A CA 1
ATOM 2067 C C . PRO A 1 260 ? -21.960 6.009 -39.037 1.00 37.97 260 PRO A C 1
ATOM 2069 O O . PRO A 1 260 ? -21.017 6.717 -39.401 1.00 37.97 260 PRO A O 1
ATOM 2072 N N . PRO A 1 261 ? -23.239 6.430 -39.137 1.00 39.25 261 PRO A N 1
ATOM 2073 C CA . PRO A 1 261 ? -23.631 7.701 -39.740 1.00 39.25 261 PRO A CA 1
ATOM 2074 C C . PRO A 1 261 ? -23.375 8.904 -38.825 1.00 39.25 261 PRO A C 1
ATOM 2076 O O . PRO A 1 261 ? -23.442 8.814 -37.599 1.00 39.25 261 PRO A O 1
ATOM 2079 N N . ILE A 1 262 ? -23.121 10.037 -39.483 1.00 41.53 262 ILE A N 1
ATOM 2080 C CA . ILE A 1 262 ? -22.865 11.362 -38.916 1.00 41.53 262 ILE A CA 1
ATOM 2081 C C . ILE A 1 262 ? -24.086 11.877 -38.139 1.00 41.53 262 ILE A C 1
ATOM 2083 O O . ILE A 1 262 ? -25.205 11.910 -38.651 1.00 41.53 262 ILE A O 1
ATOM 2087 N N . GLY A 1 263 ? -23.836 12.291 -36.902 1.00 35.41 263 GLY A N 1
ATOM 2088 C CA . GLY A 1 263 ? -24.732 13.086 -36.075 1.00 35.41 263 GLY A CA 1
ATOM 2089 C C . GLY A 1 263 ? -23.878 14.100 -35.329 1.00 35.41 263 GLY A C 1
ATOM 2090 O O . GLY A 1 263 ? -23.148 13.733 -34.411 1.00 35.41 263 GLY A O 1
ATOM 2091 N N . GLU A 1 264 ? -23.914 15.346 -35.795 1.00 46.88 264 GLU A N 1
ATOM 2092 C CA . GLU A 1 264 ? -23.308 16.503 -35.142 1.00 46.88 264 GLU A CA 1
ATOM 2093 C C . GLU A 1 264 ? -24.062 16.808 -33.847 1.00 46.88 264 GLU A C 1
ATOM 2095 O O . GLU A 1 264 ? -25.136 17.393 -33.880 1.00 46.88 264 GLU A O 1
ATOM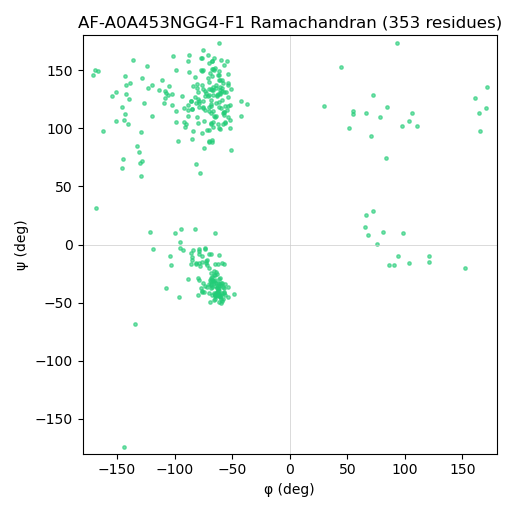 2100 N N . GLU A 1 265 ? -23.481 16.439 -32.713 1.00 42.06 265 GLU A N 1
ATOM 2101 C CA . GLU A 1 265 ? -23.557 17.221 -31.481 1.00 42.06 265 GLU A CA 1
ATOM 2102 C C . GLU A 1 265 ? -22.199 17.051 -30.798 1.00 42.06 265 GLU A C 1
ATOM 2104 O O . GLU A 1 265 ? -21.867 15.971 -30.305 1.00 42.06 265 GLU A O 1
ATOM 2109 N N . GLU A 1 266 ? -21.374 18.102 -30.825 1.00 43.72 266 GLU A N 1
ATOM 2110 C CA . GLU A 1 266 ? -20.172 18.163 -29.998 1.00 43.72 266 GLU A CA 1
ATOM 2111 C C . GLU A 1 266 ? -20.586 17.968 -28.531 1.00 43.72 266 GLU A C 1
ATOM 2113 O O . GLU A 1 266 ? -21.349 18.784 -27.995 1.00 43.72 266 GLU A O 1
ATOM 2118 N N . PRO A 1 267 ? -20.101 16.930 -27.825 1.00 50.22 267 PRO A N 1
ATOM 2119 C CA . PRO A 1 267 ? -20.192 16.940 -26.382 1.00 50.22 267 PRO A CA 1
ATOM 2120 C C . PRO A 1 267 ? -19.308 18.092 -25.911 1.00 50.22 267 PRO A C 1
ATOM 2122 O O . PRO A 1 267 ? -18.090 18.020 -26.040 1.00 50.22 267 PRO A O 1
ATOM 2125 N N . LEU A 1 268 ? -19.928 19.158 -25.395 1.00 44.78 268 LEU A N 1
ATOM 2126 C CA . LEU A 1 268 ? -19.231 20.272 -24.755 1.00 44.78 268 LEU A CA 1
ATOM 2127 C C . LEU A 1 268 ? -18.119 19.726 -23.860 1.00 44.78 268 LEU A C 1
ATOM 2129 O O . LEU A 1 268 ? -18.388 19.098 -22.828 1.00 44.78 268 LEU A O 1
ATOM 2133 N N . ASP A 1 269 ? -16.882 19.970 -24.284 1.00 53.41 269 ASP A N 1
ATOM 2134 C CA . ASP A 1 269 ? -15.684 19.523 -23.606 1.00 53.41 269 ASP A CA 1
ATOM 2135 C C . ASP A 1 269 ? -15.550 20.264 -22.269 1.00 53.41 269 ASP A C 1
ATOM 2137 O O . ASP A 1 269 ? -14.988 21.351 -22.149 1.00 53.41 269 ASP A O 1
ATOM 2141 N N . ARG A 1 270 ? -16.138 19.674 -21.228 1.00 53.00 270 ARG A N 1
ATOM 2142 C CA . ARG A 1 270 ? -15.921 20.058 -19.829 1.00 53.00 270 ARG A CA 1
ATOM 2143 C C . ARG A 1 270 ? -14.643 19.436 -19.261 1.00 53.00 270 ARG A C 1
ATOM 2145 O O . ARG A 1 270 ? -14.479 19.437 -18.042 1.00 53.00 270 ARG A O 1
ATOM 2152 N N . SER A 1 271 ? -13.763 18.879 -20.098 1.00 58.25 271 SER A N 1
ATOM 2153 C CA . SER A 1 271 ? -12.499 18.294 -19.649 1.00 58.25 271 SER A CA 1
ATOM 2154 C C . SER A 1 271 ? -11.478 19.351 -19.234 1.00 58.25 271 SER A C 1
ATOM 2156 O O . SER A 1 271 ? -10.550 19.013 -18.501 1.00 58.25 271 SER A O 1
ATOM 2158 N N . LYS A 1 272 ? -11.699 20.629 -19.583 1.00 52.47 272 LYS A N 1
ATOM 2159 C CA . LYS A 1 272 ? -10.870 21.736 -19.096 1.00 52.47 272 LYS A CA 1
ATOM 2160 C C . LYS A 1 272 ? -11.087 22.000 -17.612 1.00 52.47 272 LYS A C 1
ATOM 2162 O O . LYS A 1 272 ? -11.935 22.792 -17.193 1.00 52.47 272 LYS A O 1
ATOM 2167 N N . HIS A 1 273 ? -10.313 21.292 -16.796 1.00 64.69 273 HIS A N 1
ATOM 2168 C CA . HIS A 1 273 ? -10.183 21.575 -15.378 1.00 64.69 273 HIS A CA 1
ATOM 2169 C C . HIS A 1 273 ? -9.491 22.932 -15.212 1.00 64.69 273 HIS A C 1
ATOM 2171 O O . HIS A 1 273 ? -8.503 23.220 -15.884 1.00 64.69 273 HIS A O 1
ATOM 2177 N N . TRP A 1 274 ? -9.993 23.777 -14.310 1.00 69.06 274 TRP A N 1
ATOM 2178 C CA . TRP A 1 274 ? -9.324 25.038 -13.980 1.00 69.06 274 TRP A CA 1
ATOM 2179 C C . TRP A 1 274 ? -7.861 24.763 -13.586 1.00 69.06 274 TRP A C 1
ATOM 2181 O O . TRP A 1 274 ? -7.614 24.045 -12.618 1.00 69.06 274 TRP A O 1
ATOM 2191 N N . GLY A 1 275 ? -6.909 25.325 -14.339 1.00 72.38 275 GLY A N 1
ATOM 2192 C CA . GLY A 1 275 ? -5.468 25.104 -14.153 1.00 72.38 275 GLY A CA 1
ATOM 2193 C C . GLY A 1 275 ? -4.830 24.067 -15.085 1.00 72.38 275 GLY A C 1
ATOM 2194 O O . GLY A 1 275 ? -3.682 23.693 -14.856 1.00 72.38 275 GLY A O 1
ATOM 2195 N N . GLU A 1 276 ? -5.541 23.591 -16.110 1.00 67.75 276 GLU A N 1
ATOM 2196 C CA . GLU A 1 276 ? -4.924 22.869 -17.225 1.00 67.75 276 GLU A CA 1
ATOM 2197 C C . GLU A 1 276 ? -3.985 23.819 -17.982 1.00 67.75 276 GLU A C 1
ATOM 2199 O O . GLU A 1 276 ? -4.424 24.813 -18.561 1.00 67.75 276 GLU A O 1
ATOM 2204 N N . LEU A 1 277 ? -2.681 23.557 -17.874 1.00 69.00 277 LEU A N 1
ATOM 2205 C CA . LEU A 1 277 ? -1.650 24.270 -18.620 1.00 69.00 277 LEU A CA 1
ATOM 2206 C C . LEU A 1 277 ? -1.748 23.844 -20.085 1.00 69.00 277 LEU A C 1
ATOM 2208 O O . LEU A 1 277 ? -1.758 22.647 -20.373 1.00 69.00 277 LEU A O 1
ATOM 2212 N N . GLU A 1 278 ? -1.833 24.820 -20.986 1.00 62.09 278 GLU A N 1
ATOM 2213 C CA . GLU A 1 278 ? -1.661 24.580 -22.419 1.00 62.09 278 GLU A CA 1
ATOM 2214 C C . GLU A 1 278 ? -0.248 24.019 -22.645 1.00 62.09 278 GLU A C 1
ATOM 2216 O O . GLU A 1 278 ? 0.685 24.396 -21.932 1.00 62.09 278 GLU A O 1
ATOM 2221 N N . GLU A 1 279 ? -0.100 23.059 -23.563 1.00 55.09 279 GLU A N 1
ATOM 2222 C CA . GLU A 1 279 ? 1.205 22.484 -23.898 1.00 55.09 279 GLU A CA 1
ATOM 2223 C C . GLU A 1 279 ? 2.113 23.606 -24.423 1.00 55.09 279 GLU A C 1
ATOM 2225 O O . GLU A 1 279 ? 1.996 24.031 -25.568 1.00 55.09 279 GLU A O 1
ATOM 2230 N N . GLU A 1 280 ? 2.992 24.130 -23.566 1.00 49.41 280 GLU A N 1
ATOM 2231 C CA . GLU A 1 280 ? 4.073 25.009 -23.998 1.00 49.41 280 GLU A CA 1
ATOM 2232 C C . GLU A 1 280 ? 5.016 24.168 -24.868 1.00 49.41 280 GLU A C 1
ATOM 2234 O O . GLU A 1 280 ? 5.667 23.241 -24.376 1.00 49.41 280 GLU A O 1
ATOM 2239 N N . GLU A 1 281 ? 5.047 24.456 -26.173 1.00 44.09 281 GLU A N 1
ATOM 2240 C CA . GLU A 1 281 ? 6.053 23.920 -27.089 1.00 44.09 281 GLU A CA 1
ATOM 2241 C C . GLU A 1 281 ? 7.443 24.208 -26.497 1.00 44.09 281 GLU A C 1
ATOM 2243 O O . GLU A 1 281 ? 7.790 25.361 -26.226 1.00 44.09 281 GLU A O 1
ATOM 2248 N N . GLU A 1 282 ? 8.216 23.147 -26.227 1.00 46.00 282 GLU A N 1
ATOM 2249 C CA . GLU A 1 282 ? 9.588 23.241 -25.721 1.00 46.00 282 GLU A CA 1
ATOM 2250 C C . GLU A 1 282 ? 10.390 24.154 -26.664 1.00 46.00 282 GLU A C 1
ATOM 2252 O O . GLU A 1 282 ? 10.675 23.776 -27.798 1.00 46.00 282 GLU A O 1
ATOM 2257 N N . VAL A 1 283 ? 10.756 25.357 -26.206 1.00 38.25 283 VAL A N 1
ATOM 2258 C CA . VAL A 1 283 ? 11.670 26.241 -26.938 1.00 38.25 283 VAL A CA 1
ATOM 2259 C C . VAL A 1 283 ? 13.015 25.522 -27.044 1.00 38.25 283 VAL A C 1
ATOM 2261 O O . VAL A 1 283 ? 13.760 25.440 -26.063 1.00 38.25 283 VAL A O 1
ATOM 2264 N N . GLU A 1 284 ? 13.318 24.976 -28.222 1.00 42.25 284 GLU A N 1
ATOM 2265 C CA . GLU A 1 284 ? 14.658 24.508 -28.564 1.00 42.25 284 GLU A CA 1
ATOM 2266 C C . GLU A 1 284 ? 15.620 25.693 -28.412 1.00 42.25 284 GLU A C 1
ATOM 2268 O O . GLU A 1 284 ? 15.544 26.686 -29.134 1.00 42.25 284 GLU A O 1
ATOM 2273 N N . GLN A 1 285 ? 16.507 25.627 -27.416 1.00 37.66 285 GLN A N 1
ATOM 2274 C CA . GLN A 1 285 ? 17.635 26.548 -27.330 1.00 37.66 285 GLN A CA 1
ATOM 2275 C C . GLN A 1 285 ? 18.605 26.192 -28.454 1.00 37.66 285 GLN A C 1
ATOM 2277 O O . GLN A 1 285 ? 19.397 25.257 -28.317 1.00 37.66 285 GLN A O 1
ATOM 2282 N N . GLU A 1 286 ? 18.545 26.927 -29.561 1.00 37.03 286 GLU A N 1
ATOM 2283 C CA . GLU A 1 286 ? 19.639 26.916 -30.525 1.00 37.03 286 GLU A CA 1
ATOM 2284 C C . GLU A 1 286 ? 20.905 27.496 -29.867 1.00 37.03 286 GLU A C 1
ATOM 2286 O O . GLU A 1 286 ? 20.827 28.488 -29.129 1.00 37.03 286 GLU A O 1
ATOM 2291 N N . PRO A 1 287 ? 22.085 26.887 -30.076 1.00 40.06 287 PRO A N 1
ATOM 2292 C CA . PRO A 1 287 ? 23.331 27.442 -29.579 1.00 40.06 287 PRO A CA 1
ATOM 2293 C C . PRO A 1 287 ? 23.642 28.731 -30.347 1.00 40.06 287 PRO A C 1
ATOM 2295 O O . PRO A 1 287 ? 23.802 28.717 -31.562 1.00 40.06 287 PRO A O 1
ATOM 2298 N N . MET A 1 288 ? 23.720 29.843 -29.617 1.00 33.28 288 MET A N 1
ATOM 2299 C CA . MET A 1 288 ? 24.150 31.145 -30.128 1.00 33.28 288 MET A CA 1
ATOM 2300 C C . MET A 1 288 ? 25.579 31.011 -30.681 1.00 33.28 288 MET A C 1
ATOM 2302 O O . MET A 1 288 ? 26.492 30.655 -29.935 1.00 33.28 288 MET A O 1
ATOM 2306 N N . GLU A 1 289 ? 25.756 31.237 -31.982 1.00 37.28 289 GLU A N 1
ATOM 2307 C CA . GLU A 1 289 ? 27.071 31.328 -32.616 1.00 37.28 289 GLU A CA 1
ATOM 2308 C C . GLU A 1 289 ? 27.792 32.584 -32.099 1.00 37.28 289 GLU A C 1
ATOM 2310 O O . GLU A 1 289 ? 27.226 33.677 -32.079 1.00 37.28 289 GLU A O 1
ATOM 2315 N N . ASP A 1 290 ? 29.032 32.409 -31.636 1.00 42.47 290 ASP A N 1
ATOM 2316 C CA . ASP A 1 290 ? 29.922 33.490 -31.213 1.00 42.47 290 ASP A CA 1
ATOM 2317 C C . ASP A 1 290 ? 30.327 34.346 -32.432 1.00 42.47 290 ASP A C 1
ATOM 2319 O O . ASP A 1 290 ? 31.371 34.111 -33.041 1.00 42.47 290 ASP A O 1
ATOM 2323 N N . GLU A 1 291 ? 29.542 35.366 -32.776 1.00 41.38 291 GLU A N 1
ATOM 2324 C CA . GLU A 1 291 ? 29.995 36.478 -33.620 1.00 41.38 291 GLU A CA 1
ATOM 2325 C C . GLU A 1 291 ? 29.681 37.828 -32.952 1.00 41.38 291 GLU A C 1
ATOM 2327 O O . GLU A 1 291 ? 28.656 37.998 -32.303 1.00 41.38 291 GLU A O 1
ATOM 2332 N N . GLU A 1 292 ? 30.606 38.780 -33.123 1.00 39.12 292 GLU A N 1
ATOM 2333 C CA . GLU A 1 292 ? 30.610 40.171 -32.626 1.00 39.12 292 GLU A CA 1
ATOM 2334 C C . GLU A 1 292 ? 31.104 40.431 -31.188 1.00 39.12 292 GLU A C 1
ATOM 2336 O O . GLU A 1 292 ? 30.377 40.868 -30.298 1.00 39.12 292 GLU A O 1
ATOM 2341 N N . ILE A 1 293 ? 32.429 40.357 -31.005 1.00 37.00 293 ILE A N 1
ATOM 2342 C CA . ILE A 1 293 ? 33.132 41.336 -30.155 1.00 37.00 293 ILE A CA 1
ATOM 2343 C C . ILE A 1 293 ? 34.307 41.916 -30.945 1.00 37.00 293 ILE A C 1
ATOM 2345 O O . ILE A 1 293 ? 35.472 41.637 -30.670 1.00 37.00 293 ILE A O 1
ATOM 2349 N N . GLU A 1 294 ? 34.009 42.745 -31.940 1.00 39.62 294 GLU A N 1
ATOM 2350 C CA . GLU A 1 294 ? 35.003 43.648 -32.517 1.00 39.62 294 GLU A CA 1
ATOM 2351 C C . GLU A 1 294 ? 34.340 44.967 -32.914 1.00 39.62 294 GLU A C 1
ATOM 2353 O O . GLU A 1 294 ? 34.142 45.237 -34.083 1.00 39.62 294 GLU A O 1
ATOM 2358 N N . GLU A 1 295 ? 33.990 45.808 -31.936 1.00 35.88 295 GLU A N 1
ATOM 2359 C CA . GLU A 1 295 ? 33.850 47.251 -32.172 1.00 35.88 295 GLU A CA 1
ATOM 2360 C C . GLU A 1 295 ? 33.885 48.023 -30.843 1.00 35.88 295 GLU A C 1
ATOM 2362 O O . GLU A 1 295 ? 32.914 48.119 -30.096 1.00 35.88 295 GLU A O 1
ATOM 2367 N N . GLY A 1 296 ? 35.059 48.559 -30.505 1.00 31.83 296 GLY A N 1
ATOM 2368 C CA . GLY A 1 296 ? 35.260 49.289 -29.250 1.00 31.83 296 GLY A CA 1
ATOM 2369 C C . GLY A 1 296 ? 36.574 50.059 -29.172 1.00 31.83 296 GLY A C 1
ATOM 2370 O O . GLY A 1 296 ? 37.146 50.193 -28.095 1.00 31.83 296 GLY A O 1
ATOM 2371 N N . ILE A 1 297 ? 37.083 50.554 -30.303 1.00 32.59 297 ILE A N 1
ATOM 2372 C CA . ILE A 1 297 ? 38.268 51.417 -30.352 1.00 32.59 297 ILE A CA 1
ATOM 2373 C C . ILE A 1 297 ? 37.806 52.873 -30.254 1.00 32.59 297 ILE A C 1
ATOM 2375 O O . ILE A 1 297 ? 37.391 53.451 -31.256 1.00 32.59 297 ILE A O 1
ATOM 2379 N N . ARG A 1 298 ? 37.913 53.497 -29.073 1.00 27.84 298 ARG A N 1
ATOM 2380 C CA . ARG A 1 298 ? 37.930 54.965 -28.941 1.00 27.84 298 ARG A CA 1
ATOM 2381 C C . ARG A 1 298 ? 38.835 55.437 -27.794 1.00 27.84 298 ARG A C 1
ATOM 2383 O O . ARG A 1 298 ? 38.538 55.206 -26.627 1.00 27.84 298 ARG A O 1
ATOM 2390 N N . SER A 1 299 ? 39.847 56.207 -28.211 1.00 31.66 299 SER A N 1
ATOM 2391 C CA . SER A 1 299 ? 40.404 57.411 -27.564 1.00 31.66 299 SER A CA 1
ATOM 2392 C C . SER A 1 299 ? 41.768 57.308 -26.854 1.00 31.66 299 SER A C 1
ATOM 2394 O O . SER A 1 299 ? 41.849 56.772 -25.757 1.00 31.66 299 SER A O 1
ATOM 2396 N N . VAL A 1 300 ? 42.747 58.021 -27.461 1.00 30.30 300 VAL A N 1
ATOM 2397 C CA . VAL A 1 300 ? 43.723 58.968 -26.839 1.00 30.30 300 VAL A CA 1
ATOM 2398 C C . VAL A 1 300 ? 44.847 58.329 -25.979 1.00 30.30 300 VAL A C 1
ATOM 2400 O O . VAL A 1 300 ? 44.568 57.533 -25.101 1.00 30.30 300 VAL A O 1
ATOM 2403 N N . ASP A 1 301 ? 46.159 58.582 -26.118 1.00 29.94 301 ASP A N 1
ATOM 2404 C CA . ASP A 1 301 ? 46.913 59.697 -26.707 1.00 29.94 301 ASP A CA 1
ATOM 2405 C C . ASP A 1 301 ? 48.437 59.383 -26.854 1.00 29.94 301 ASP A C 1
ATOM 2407 O O . ASP A 1 301 ? 49.017 58.697 -26.020 1.00 29.94 301 ASP A O 1
ATOM 2411 N N . THR A 1 302 ? 49.063 59.995 -27.875 1.00 29.91 302 THR A N 1
ATOM 2412 C CA . THR A 1 302 ? 50.425 60.605 -27.960 1.00 29.91 302 THR A CA 1
ATOM 2413 C C . THR A 1 302 ? 51.724 59.825 -27.603 1.00 29.91 302 THR A C 1
ATOM 2415 O O . THR A 1 302 ? 52.012 59.614 -26.436 1.00 29.91 302 THR A O 1
ATOM 2418 N N . ILE A 1 303 ? 52.608 59.523 -28.582 1.00 30.97 303 ILE A N 1
ATOM 2419 C CA . ILE A 1 303 ? 53.860 60.254 -28.964 1.00 30.97 303 ILE A CA 1
ATOM 2420 C C . ILE A 1 303 ? 54.857 59.398 -29.805 1.00 30.97 303 ILE A C 1
ATOM 2422 O O . ILE A 1 303 ? 55.356 58.376 -29.363 1.00 30.97 303 ILE A O 1
ATOM 2426 N N . SER A 1 304 ? 55.239 59.944 -30.970 1.00 30.64 304 SER A N 1
ATOM 2427 C CA . SER A 1 304 ? 56.615 60.098 -31.501 1.00 30.64 304 SER A CA 1
ATOM 2428 C C . SER A 1 304 ? 57.516 58.899 -31.911 1.00 30.64 304 SER A C 1
ATOM 2430 O O . SER A 1 304 ? 58.136 58.243 -31.084 1.00 30.64 304 SER A O 1
ATOM 2432 N N . SER A 1 305 ? 57.760 58.853 -33.232 1.00 32.78 305 SER A N 1
ATOM 2433 C CA . SER A 1 305 ? 59.059 58.701 -33.935 1.00 32.78 305 SER A CA 1
ATOM 2434 C C . SER A 1 305 ? 59.693 57.314 -34.196 1.00 32.78 305 SER A C 1
ATOM 2436 O O . SER A 1 305 ? 60.108 56.586 -33.306 1.00 32.78 305 SER A O 1
ATOM 2438 N N . THR A 1 306 ? 59.843 57.041 -35.500 1.00 32.88 306 THR A N 1
ATOM 2439 C CA . THR A 1 306 ? 60.656 56.032 -36.230 1.00 32.88 306 THR A CA 1
ATOM 2440 C C . THR A 1 306 ? 62.185 56.188 -36.002 1.00 32.88 306 THR A C 1
ATOM 2442 O O . THR A 1 306 ? 62.544 57.248 -35.488 1.00 32.88 306 THR A O 1
ATOM 2445 N N . PRO A 1 307 ? 63.118 55.302 -36.470 1.00 43.06 307 PRO A N 1
ATOM 2446 C CA . PRO A 1 307 ? 63.012 54.298 -37.551 1.00 43.06 307 PRO A CA 1
ATOM 2447 C C . PRO A 1 307 ? 63.761 52.946 -37.345 1.00 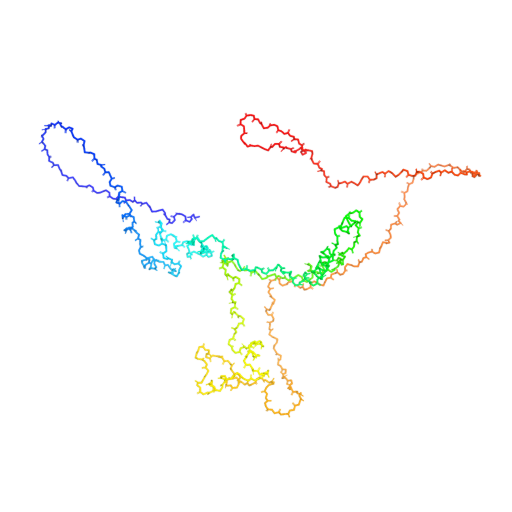43.06 307 PRO A C 1
ATOM 2449 O O . PRO A 1 307 ? 64.317 52.645 -36.297 1.00 43.06 307 PRO A O 1
ATOM 2452 N N . ALA A 1 308 ? 63.725 52.138 -38.411 1.00 32.81 308 ALA A N 1
ATOM 2453 C CA . ALA A 1 308 ? 64.248 50.787 -38.622 1.00 32.81 308 ALA A CA 1
ATOM 2454 C C . ALA A 1 308 ? 65.760 50.562 -38.391 1.00 32.81 308 ALA A C 1
ATOM 2456 O O . ALA A 1 308 ? 66.571 51.450 -38.643 1.00 32.81 308 ALA A O 1
ATOM 2457 N N . GLY A 1 309 ? 66.131 49.313 -38.068 1.00 32.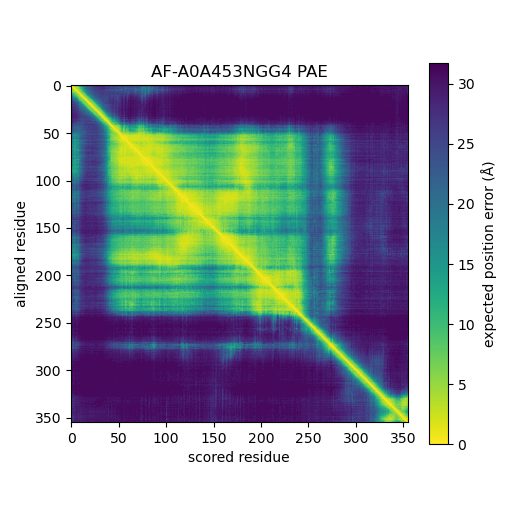69 309 GLY A N 1
ATOM 2458 C CA . GLY A 1 309 ? 67.514 48.825 -38.143 1.00 32.69 309 GLY A CA 1
ATOM 2459 C C . GLY A 1 309 ? 67.769 47.503 -37.409 1.00 32.69 309 GLY A C 1
ATOM 2460 O O . GLY A 1 309 ? 67.956 47.523 -36.206 1.00 32.69 309 GLY A O 1
ATOM 2461 N N . ALA A 1 310 ? 67.756 46.406 -38.176 1.00 35.47 310 ALA A N 1
ATOM 2462 C CA . ALA A 1 310 ? 68.623 45.215 -38.160 1.00 35.47 310 ALA A CA 1
ATOM 2463 C C . ALA A 1 310 ? 69.056 44.471 -36.860 1.00 35.47 310 ALA A C 1
ATOM 2465 O O . ALA A 1 310 ? 69.290 45.041 -35.807 1.00 35.47 310 ALA A O 1
ATOM 2466 N N . GLU A 1 311 ? 69.314 43.172 -37.086 1.00 33.81 311 GLU A N 1
ATOM 2467 C CA . GLU A 1 311 ? 70.194 42.240 -36.348 1.00 33.81 311 GLU A CA 1
ATOM 2468 C C . GLU A 1 311 ? 69.552 41.303 -35.301 1.00 33.81 311 GLU A C 1
ATOM 2470 O O . GLU A 1 311 ? 69.260 41.647 -34.161 1.00 33.81 311 GLU A O 1
ATOM 2475 N N . THR A 1 312 ? 69.387 40.043 -35.719 1.00 41.22 312 THR A N 1
ATOM 2476 C CA . THR A 1 312 ? 69.251 38.845 -34.872 1.00 41.22 312 THR A CA 1
ATOM 2477 C C . THR A 1 312 ? 70.508 38.621 -34.026 1.00 41.22 312 THR A C 1
ATOM 2479 O O . THR A 1 312 ? 71.610 38.791 -34.551 1.00 41.22 312 THR A O 1
ATOM 2482 N N . PRO A 1 313 ? 70.375 38.099 -32.792 1.00 43.81 313 PRO A N 1
ATOM 2483 C CA . PRO A 1 313 ? 70.923 36.753 -32.585 1.00 43.81 313 PRO A CA 1
ATOM 2484 C C . PRO A 1 313 ? 70.120 35.828 -31.648 1.00 43.81 313 PRO A C 1
ATOM 2486 O O . PRO A 1 313 ? 69.522 36.244 -30.661 1.00 43.81 313 PRO A O 1
ATOM 2489 N N . ASP A 1 314 ? 70.166 34.553 -32.036 1.00 36.69 314 ASP A N 1
ATOM 2490 C CA . ASP A 1 314 ? 70.257 33.308 -31.263 1.00 36.69 314 ASP A CA 1
ATOM 2491 C C . ASP A 1 314 ? 69.667 33.198 -29.843 1.00 36.69 314 ASP A C 1
ATOM 2493 O O . ASP A 1 314 ? 70.150 33.784 -28.882 1.00 36.69 314 ASP A O 1
ATOM 2497 N N . VAL A 1 315 ? 68.713 32.260 -29.743 1.00 41.12 315 VAL A N 1
ATOM 2498 C CA . VAL A 1 315 ? 68.392 31.395 -28.591 1.00 41.12 315 VAL A CA 1
ATOM 2499 C C . VAL A 1 315 ? 68.187 32.104 -27.247 1.00 41.12 315 VAL A C 1
ATOM 2501 O O . VAL A 1 315 ? 69.122 32.342 -26.487 1.00 41.12 315 VAL A O 1
ATOM 2504 N N . ILE A 1 316 ? 66.917 32.305 -26.880 1.00 40.62 316 ILE A N 1
ATOM 2505 C CA . ILE A 1 316 ? 66.518 32.635 -25.506 1.00 40.62 316 ILE A CA 1
ATOM 2506 C C . ILE A 1 316 ? 65.441 31.642 -25.055 1.00 40.62 316 ILE A C 1
ATOM 2508 O O . ILE A 1 316 ? 64.396 31.497 -25.690 1.00 40.62 316 ILE A O 1
ATOM 2512 N N . ASP A 1 317 ? 65.749 30.945 -23.961 1.00 39.97 317 ASP A N 1
ATOM 2513 C CA . ASP A 1 317 ? 64.932 29.962 -23.250 1.00 39.97 317 ASP A CA 1
ATOM 2514 C C . ASP A 1 317 ? 63.462 30.383 -23.094 1.00 39.97 317 ASP A C 1
ATOM 2516 O O . ASP A 1 317 ? 63.139 31.382 -22.447 1.00 39.97 317 ASP A O 1
ATOM 2520 N N . LEU A 1 318 ? 62.541 29.543 -23.578 1.00 37.56 318 LEU A N 1
ATOM 2521 C CA . LEU A 1 318 ? 61.115 29.627 -23.251 1.00 37.56 318 LEU A CA 1
ATOM 2522 C C . LEU A 1 318 ? 60.844 29.036 -21.857 1.00 37.56 318 LEU A C 1
ATOM 2524 O O . LEU A 1 318 ? 60.071 28.096 -21.687 1.00 37.56 318 LEU A O 1
ATOM 2528 N N . GLY A 1 319 ? 61.453 29.630 -20.833 1.00 39.41 319 GLY A N 1
ATOM 2529 C CA . GLY A 1 319 ? 61.025 29.503 -19.444 1.00 39.41 319 GLY A CA 1
ATOM 2530 C C . GLY A 1 319 ? 59.868 30.459 -19.164 1.00 39.41 319 GLY A C 1
ATOM 2531 O O . GLY A 1 319 ? 60.040 31.445 -18.452 1.00 39.41 319 GLY A O 1
ATOM 2532 N N . ARG A 1 320 ? 58.683 30.211 -19.741 1.00 37.09 320 ARG A N 1
ATOM 2533 C CA . ARG A 1 320 ? 57.486 31.006 -19.428 1.00 37.09 320 ARG A CA 1
ATOM 2534 C C . ARG A 1 320 ? 56.948 30.567 -18.067 1.00 37.09 320 ARG A C 1
ATOM 2536 O O . ARG A 1 320 ? 56.203 29.596 -17.959 1.00 37.09 320 ARG A O 1
ATOM 2543 N N . THR A 1 321 ? 57.335 31.300 -17.030 1.00 40.03 321 THR A N 1
ATOM 2544 C CA . THR A 1 321 ? 56.627 31.364 -15.753 1.00 40.03 321 THR A CA 1
ATOM 2545 C C . THR A 1 321 ? 55.160 31.697 -16.030 1.00 40.03 321 THR A C 1
ATOM 2547 O O . THR A 1 321 ? 54.819 32.805 -16.442 1.00 40.03 321 THR A O 1
ATOM 2550 N N . GLN A 1 322 ? 54.273 30.713 -15.865 1.00 35.78 322 GLN A N 1
ATOM 2551 C CA . GLN A 1 322 ? 52.847 30.998 -15.766 1.00 35.78 322 GLN A CA 1
ATOM 2552 C C . GLN A 1 322 ? 52.620 31.726 -14.437 1.00 35.78 322 GLN A C 1
ATOM 2554 O O . GLN A 1 322 ? 52.990 31.179 -13.396 1.00 35.78 322 GLN A O 1
ATOM 2559 N N . PRO A 1 323 ? 52.017 32.926 -14.418 1.00 38.47 323 PRO A N 1
ATOM 2560 C CA . PRO A 1 323 ? 51.409 33.406 -13.193 1.00 38.47 323 PRO A CA 1
ATOM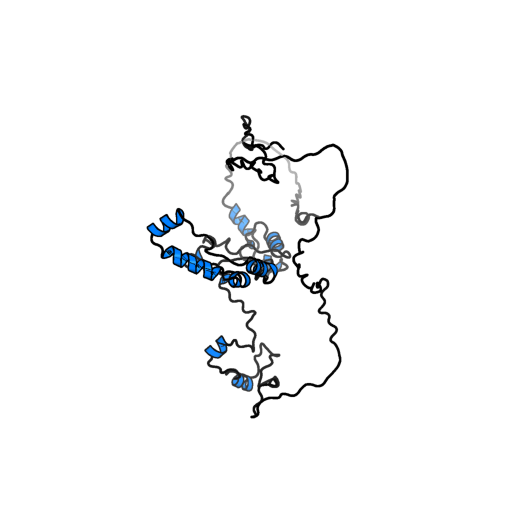 2561 C C . PRO A 1 323 ? 50.255 32.456 -12.858 1.00 38.47 323 PRO A C 1
ATOM 2563 O O . PRO A 1 323 ? 49.348 32.261 -13.670 1.00 38.47 323 PRO A O 1
ATOM 2566 N N . GLU A 1 324 ? 50.311 31.838 -11.678 1.00 42.38 324 GLU A N 1
ATOM 2567 C CA . GLU A 1 324 ? 49.185 31.130 -11.070 1.00 42.38 324 GLU A CA 1
ATOM 2568 C C . GLU A 1 324 ? 47.973 32.073 -11.056 1.00 42.38 324 GLU A C 1
ATOM 2570 O O . GLU A 1 324 ? 47.848 32.946 -10.197 1.00 42.38 324 GLU A O 1
ATOM 2575 N N . ARG A 1 325 ? 47.050 31.908 -12.010 1.00 44.19 325 ARG A N 1
ATOM 2576 C CA . ARG A 1 325 ? 45.682 32.396 -11.836 1.00 44.19 325 ARG A CA 1
ATOM 2577 C C . ARG A 1 325 ? 45.043 31.501 -10.787 1.00 44.19 325 ARG A C 1
ATOM 2579 O O . ARG A 1 325 ? 44.475 30.458 -11.105 1.00 44.19 325 ARG A O 1
ATOM 2586 N N . GLN A 1 326 ? 45.192 31.888 -9.525 1.00 43.50 326 GLN A N 1
ATOM 2587 C CA . GLN A 1 326 ? 44.380 31.342 -8.450 1.00 43.50 326 GLN A CA 1
ATOM 2588 C C . GLN A 1 326 ? 42.920 31.604 -8.817 1.00 43.50 326 GLN A C 1
ATOM 2590 O O . GLN A 1 326 ? 42.502 32.751 -8.938 1.00 43.50 326 GLN A O 1
ATOM 2595 N N . ALA A 1 327 ? 42.171 30.531 -9.068 1.00 50.00 327 ALA A N 1
ATOM 2596 C CA . ALA A 1 327 ? 40.741 30.608 -9.311 1.00 50.00 327 ALA A CA 1
ATOM 2597 C C . ALA A 1 327 ? 40.082 31.339 -8.132 1.00 50.00 327 ALA A C 1
ATOM 2599 O O . ALA A 1 327 ? 40.140 30.855 -6.996 1.00 50.00 327 ALA A O 1
ATOM 2600 N N . GLU A 1 328 ? 39.492 32.506 -8.393 1.00 58.94 328 GLU A N 1
ATOM 2601 C CA . GLU A 1 328 ? 38.727 33.247 -7.396 1.00 58.94 328 GLU A CA 1
ATOM 2602 C C . GLU A 1 328 ? 37.598 32.352 -6.885 1.00 58.94 328 GLU A C 1
ATOM 2604 O O . GLU A 1 328 ? 36.687 31.951 -7.612 1.00 58.94 328 GLU A O 1
ATOM 2609 N N . ARG A 1 329 ? 37.684 31.972 -5.611 1.00 60.81 329 ARG A N 1
ATOM 2610 C CA . ARG A 1 329 ? 36.636 31.190 -4.964 1.00 60.81 329 ARG A CA 1
ATOM 2611 C C . ARG A 1 329 ? 35.466 32.124 -4.676 1.00 60.81 329 ARG A C 1
ATOM 2613 O O . ARG A 1 329 ? 35.588 33.024 -3.855 1.00 60.81 329 ARG A O 1
ATOM 2620 N N . LEU A 1 330 ? 34.314 31.841 -5.286 1.00 67.94 330 LEU A N 1
ATOM 2621 C CA . LEU A 1 330 ? 33.032 32.548 -5.099 1.00 67.94 330 LEU A CA 1
ATOM 2622 C C . LEU A 1 330 ? 32.436 32.429 -3.677 1.00 67.94 330 LEU A C 1
ATOM 2624 O O . LEU A 1 330 ? 31.285 32.790 -3.449 1.00 67.94 330 LEU A O 1
ATOM 2628 N N . TYR A 1 331 ? 33.183 31.897 -2.708 1.00 72.38 331 TYR A N 1
ATOM 2629 C CA . TYR A 1 331 ? 32.746 31.749 -1.325 1.00 72.38 331 TYR A CA 1
ATOM 2630 C C . TYR A 1 331 ? 33.880 32.097 -0.361 1.00 72.38 331 TYR A C 1
ATOM 2632 O O . TYR A 1 331 ? 35.035 31.712 -0.551 1.00 72.38 331 TYR A O 1
ATOM 2640 N N . LYS A 1 332 ? 33.533 32.801 0.718 1.00 74.06 332 LYS A N 1
ATOM 2641 C CA . LYS A 1 332 ? 34.456 33.125 1.806 1.00 74.06 332 LYS A CA 1
ATOM 2642 C C . LYS A 1 332 ? 34.375 32.035 2.872 1.00 74.06 332 LYS A C 1
ATOM 2644 O O . LYS A 1 332 ? 33.324 31.825 3.471 1.00 74.06 332 LYS A O 1
ATOM 2649 N N . VAL A 1 333 ? 35.481 31.335 3.114 1.00 76.50 333 VAL A N 1
ATOM 2650 C CA . VAL A 1 333 ? 35.584 30.383 4.230 1.00 76.50 333 VAL A CA 1
ATOM 2651 C C . VAL A 1 333 ? 35.835 31.173 5.512 1.00 76.50 333 VAL A C 1
ATOM 2653 O O . VAL A 1 333 ? 36.812 31.915 5.590 1.00 76.50 333 VAL A O 1
ATOM 2656 N N . LEU A 1 334 ? 34.952 31.035 6.502 1.00 78.44 334 LEU A N 1
ATOM 2657 C CA . LEU A 1 334 ? 35.121 31.672 7.809 1.00 78.44 334 LEU A CA 1
ATOM 2658 C C . LEU A 1 334 ? 36.096 30.865 8.668 1.00 78.44 334 LEU A C 1
ATOM 2660 O O . LEU A 1 334 ? 35.961 29.647 8.806 1.00 78.44 334 LEU A O 1
ATOM 2664 N N . GLU A 1 335 ? 37.066 31.550 9.268 1.00 74.12 335 GLU A N 1
ATOM 2665 C CA . GLU A 1 335 ? 38.029 30.926 10.170 1.00 74.12 335 GLU A CA 1
ATOM 2666 C C . GLU A 1 335 ? 37.351 30.515 11.482 1.00 74.12 335 GLU A C 1
ATOM 2668 O O . GLU A 1 335 ? 36.654 31.300 12.134 1.00 74.12 335 GLU A O 1
ATOM 2673 N N . ARG A 1 336 ? 37.553 29.251 11.864 1.00 74.50 336 ARG A N 1
ATOM 2674 C CA . ARG A 1 336 ? 37.027 28.669 13.099 1.00 74.50 336 ARG A CA 1
ATOM 2675 C C . ARG A 1 336 ? 37.913 29.091 14.268 1.00 74.50 336 ARG A C 1
ATOM 2677 O O . ARG A 1 336 ? 39.110 28.809 14.249 1.00 74.50 336 ARG A O 1
ATOM 2684 N N . LYS A 1 337 ? 37.330 29.697 15.304 1.00 73.19 337 LYS A N 1
ATOM 2685 C CA . LYS A 1 337 ? 38.036 30.003 16.554 1.00 73.19 337 LYS A CA 1
ATOM 2686 C C . LYS A 1 337 ? 37.542 29.085 17.668 1.00 73.19 337 LYS A C 1
ATOM 2688 O O . LYS A 1 337 ? 36.339 28.893 17.838 1.00 73.19 337 LYS A O 1
ATOM 2693 N N . GLU A 1 338 ? 38.478 28.490 18.400 1.00 69.69 338 GLU A N 1
ATOM 2694 C CA . GLU A 1 338 ? 38.168 27.695 19.588 1.00 69.69 338 GLU A CA 1
ATOM 2695 C C . GLU A 1 338 ? 37.892 28.628 20.770 1.00 69.69 338 GLU A C 1
ATOM 2697 O O . GLU A 1 338 ? 38.731 29.458 21.133 1.00 69.69 338 GLU A O 1
ATOM 2702 N N . GLU A 1 339 ? 36.715 28.489 21.377 1.00 68.75 339 GLU A N 1
ATOM 2703 C CA . GLU A 1 339 ? 36.355 29.184 22.611 1.00 68.75 339 GLU A CA 1
ATOM 2704 C C . GLU A 1 339 ? 36.332 28.192 23.773 1.00 68.75 339 GLU A C 1
ATOM 2706 O O . GLU A 1 339 ? 35.739 27.112 23.701 1.00 68.75 339 GLU A O 1
ATOM 2711 N N . ARG A 1 340 ? 37.007 28.554 24.870 1.00 64.06 340 ARG A N 1
ATOM 2712 C CA . ARG A 1 340 ? 37.003 27.750 26.094 1.00 64.06 340 ARG A CA 1
ATOM 2713 C C . ARG A 1 340 ? 35.702 28.005 26.845 1.00 64.06 340 ARG A C 1
ATOM 2715 O O . ARG A 1 340 ? 35.448 29.122 27.285 1.00 64.06 340 ARG A O 1
ATOM 2722 N N . ILE A 1 341 ? 34.906 26.952 27.010 1.00 67.75 341 ILE A N 1
ATOM 2723 C CA . ILE A 1 341 ? 33.678 26.970 27.809 1.00 67.75 341 ILE A CA 1
ATOM 2724 C C . ILE A 1 341 ? 34.046 27.366 29.247 1.00 67.75 341 ILE A C 1
ATOM 2726 O O . ILE A 1 341 ? 34.911 26.739 29.864 1.00 67.75 341 ILE A O 1
ATOM 2730 N N . ALA A 1 342 ? 33.417 28.420 29.773 1.00 67.56 342 ALA A N 1
ATOM 2731 C CA . ALA A 1 342 ? 33.662 28.897 31.130 1.00 67.56 342 ALA A CA 1
ATOM 2732 C C . ALA A 1 342 ? 33.330 27.806 32.166 1.00 67.56 342 ALA A C 1
ATOM 2734 O O . ALA A 1 342 ? 32.293 27.138 32.077 1.00 67.56 342 ALA A O 1
ATOM 2735 N N . THR A 1 343 ? 34.209 27.631 33.157 1.00 60.88 343 THR A N 1
ATOM 2736 C CA . THR A 1 343 ? 34.071 26.628 34.224 1.00 60.88 343 THR A CA 1
ATOM 2737 C C . THR A 1 343 ? 32.750 26.808 34.972 1.00 60.88 343 THR A C 1
ATOM 2739 O O . THR A 1 343 ? 32.551 27.823 35.633 1.00 60.88 343 THR A O 1
ATOM 2742 N N . GLY A 1 344 ? 31.856 25.819 34.851 1.00 68.62 344 GLY A N 1
ATOM 2743 C CA . GLY A 1 344 ? 30.505 25.818 35.432 1.00 68.62 344 GLY A CA 1
ATOM 2744 C C . GLY A 1 344 ? 29.365 25.671 34.415 1.00 68.62 344 GLY A C 1
ATOM 2745 O O . GLY A 1 344 ? 28.230 25.424 34.812 1.00 68.62 344 GLY A O 1
ATOM 2746 N N . THR A 1 345 ? 29.649 25.760 33.111 1.00 65.75 345 THR A N 1
ATOM 2747 C CA . THR A 1 345 ? 28.631 25.631 32.052 1.00 65.75 345 THR A CA 1
ATOM 2748 C C . THR A 1 345 ? 28.636 24.213 31.470 1.00 65.75 345 THR A C 1
ATOM 2750 O O . THR A 1 345 ? 29.621 23.795 30.869 1.00 65.75 345 THR A O 1
ATOM 2753 N N . LEU A 1 346 ? 27.546 23.456 31.651 1.00 64.06 346 LEU A N 1
ATOM 2754 C CA . LEU A 1 346 ? 27.436 22.049 31.217 1.00 64.06 346 LEU A CA 1
ATOM 2755 C C . LEU A 1 346 ? 27.173 21.868 29.710 1.00 64.06 346 LEU A C 1
ATOM 2757 O O . LEU A 1 346 ? 27.434 20.791 29.181 1.00 64.06 346 LEU A O 1
ATOM 2761 N N . PHE A 1 347 ? 26.702 22.903 29.007 1.00 62.72 347 PHE A N 1
ATOM 2762 C CA . PHE A 1 347 ? 26.477 22.867 27.559 1.00 62.72 347 PHE A CA 1
ATOM 2763 C C . PHE A 1 347 ? 26.899 24.184 26.900 1.00 62.72 347 PHE A C 1
ATOM 2765 O O . PHE A 1 347 ? 26.424 25.253 27.274 1.00 62.72 347 PHE A O 1
ATOM 2772 N N . GLY A 1 348 ? 27.773 24.093 25.896 1.00 67.44 348 GLY A N 1
ATOM 2773 C CA . GLY A 1 348 ? 28.228 25.205 25.062 1.00 67.44 348 GLY A CA 1
ATOM 2774 C C . GLY A 1 348 ? 28.961 24.680 23.825 1.00 67.44 348 GLY A C 1
ATOM 2775 O O . GLY A 1 348 ? 29.561 23.606 23.871 1.00 67.44 348 GLY A O 1
ATOM 2776 N N . SER A 1 349 ? 28.887 25.403 22.704 1.00 68.62 349 SER A N 1
ATOM 2777 C CA . SER A 1 349 ? 29.663 25.069 21.503 1.00 68.62 349 SER A CA 1
ATOM 2778 C C . SER A 1 349 ? 31.130 25.416 21.739 1.00 68.62 349 SER A C 1
ATOM 2780 O O . SER A 1 349 ? 31.444 26.529 22.140 1.00 68.62 349 SER A O 1
ATOM 2782 N N . THR A 1 350 ? 32.038 24.483 21.458 1.00 69.31 350 THR A N 1
ATOM 2783 C CA . THR A 1 350 ? 33.494 24.683 21.587 1.00 69.31 350 THR A CA 1
ATOM 2784 C C . THR A 1 350 ? 34.089 25.568 20.488 1.00 69.31 350 THR A C 1
ATOM 2786 O O . THR A 1 350 ? 35.287 25.843 20.492 1.00 69.31 350 THR A O 1
ATOM 2789 N N . HIS A 1 351 ? 33.272 25.986 19.516 1.00 76.06 351 HIS A N 1
ATOM 2790 C CA . HIS A 1 351 ? 33.739 26.716 18.346 1.00 76.06 351 HIS A CA 1
ATOM 2791 C C . HIS A 1 351 ? 32.748 27.793 17.922 1.00 76.06 351 HIS A C 1
ATOM 2793 O O . HIS A 1 351 ? 31.539 27.541 17.848 1.00 76.06 351 HIS A O 1
ATOM 2799 N N . THR A 1 352 ? 33.293 28.958 17.585 1.00 74.31 352 THR A N 1
ATOM 2800 C CA . THR A 1 352 ? 32.573 30.109 17.038 1.00 74.31 352 THR A CA 1
ATOM 2801 C C . THR A 1 352 ? 33.195 30.521 15.700 1.00 74.31 352 THR A C 1
ATOM 2803 O O . THR A 1 352 ? 34.364 30.235 15.416 1.00 74.31 352 THR A O 1
ATOM 2806 N N . TYR A 1 353 ? 32.391 31.147 14.839 1.00 75.00 353 TYR A N 1
ATOM 2807 C CA . TYR A 1 353 ? 32.831 31.690 13.553 1.00 75.00 353 TYR A CA 1
ATOM 2808 C C . TYR A 1 353 ? 32.703 33.209 13.605 1.00 75.00 353 TYR A C 1
ATOM 2810 O O . TYR A 1 353 ? 31.684 33.735 14.056 1.00 75.00 353 TYR A O 1
ATOM 2818 N N . ARG A 1 354 ? 33.747 33.914 13.169 1.00 65.94 354 ARG A N 1
ATOM 2819 C CA . ARG A 1 354 ? 33.729 35.372 13.050 1.00 65.94 354 ARG A CA 1
ATOM 2820 C C . ARG A 1 354 ? 33.115 35.728 11.700 1.00 65.94 354 ARG A C 1
ATOM 2822 O O . ARG A 1 354 ? 33.682 35.340 10.684 1.00 65.94 354 ARG A O 1
ATOM 2829 N N . PHE A 1 355 ? 31.971 36.406 11.707 1.00 57.19 355 PHE A N 1
ATOM 2830 C CA . PHE A 1 355 ? 31.343 36.937 10.495 1.00 57.19 355 PHE A CA 1
ATOM 2831 C C . PHE A 1 355 ? 32.134 38.117 9.923 1.00 57.19 355 PHE A C 1
ATOM 2833 O O . PHE A 1 355 ? 32.671 38.908 10.738 1.00 57.19 355 PHE A O 1
#

pLDDT: mean 70.17, std 23.43, range [26.81, 95.31]